Protein AF-A0A4Y9SMD3-F1 (afdb_monomer_lite)

Organism: NCBI:txid2561931

Structure (mmCIF, N/CA/C/O backbone):
data_AF-A0A4Y9SMD3-F1
#
_entry.id   AF-A0A4Y9SMD3-F1
#
loop_
_atom_site.group_PDB
_atom_site.id
_atom_site.type_symbol
_atom_site.label_atom_id
_atom_site.label_alt_id
_atom_site.label_comp_id
_atom_site.label_asym_id
_atom_site.label_entity_id
_atom_site.label_seq_id
_atom_site.pdbx_PDB_ins_code
_atom_site.Cartn_x
_atom_site.Cartn_y
_atom_site.Cartn_z
_atom_site.occupancy
_atom_site.B_iso_or_equiv
_atom_site.auth_seq_id
_atom_site.auth_comp_id
_atom_site.auth_asym_id
_atom_site.auth_atom_id
_atom_site.pdbx_PDB_model_num
ATOM 1 N N . MET A 1 1 ? -34.093 -55.875 39.459 1.00 48.47 1 MET A N 1
ATOM 2 C CA . MET A 1 1 ? -34.038 -55.072 40.695 1.00 48.47 1 MET A CA 1
ATOM 3 C C . MET A 1 1 ? -34.891 -53.847 40.475 1.00 48.47 1 MET A C 1
ATOM 5 O O . MET A 1 1 ? -34.582 -53.015 39.637 1.00 48.47 1 MET A O 1
ATOM 9 N N . THR A 1 2 ? -36.035 -53.875 41.136 1.00 47.34 2 THR A N 1
ATOM 10 C CA . THR A 1 2 ? -37.121 -52.902 41.135 1.00 47.34 2 THR A CA 1
ATOM 11 C C . THR A 1 2 ? -36.760 -51.762 42.084 1.00 47.34 2 THR A C 1
ATOM 13 O O . THR A 1 2 ? -36.265 -52.041 43.174 1.00 47.34 2 THR A O 1
ATOM 16 N N . GLY A 1 3 ? -37.019 -50.512 41.702 1.00 40.94 3 GLY A N 1
ATOM 17 C CA . GLY A 1 3 ? -36.921 -49.374 42.619 1.00 40.94 3 GLY A CA 1
ATOM 18 C C . GLY A 1 3 ? -37.085 -48.015 41.933 1.00 40.94 3 GLY A C 1
ATOM 19 O O . GLY A 1 3 ? -36.089 -47.468 41.467 1.00 40.94 3 GLY A O 1
ATOM 20 N N . PRO A 1 4 ? -38.315 -47.479 41.856 1.00 64.75 4 PRO A N 1
ATOM 21 C CA . PRO A 1 4 ? -38.596 -46.070 41.595 1.00 64.75 4 PRO A CA 1
ATOM 22 C C . PRO A 1 4 ? -38.748 -45.296 42.921 1.00 64.75 4 PRO A C 1
ATOM 24 O O . PRO A 1 4 ? -39.247 -45.859 43.889 1.00 64.75 4 PRO A O 1
ATOM 27 N N . ASP A 1 5 ? -38.335 -44.028 42.977 1.00 49.62 5 ASP A N 1
ATOM 28 C CA . ASP A 1 5 ? -39.266 -42.913 43.226 1.00 49.62 5 ASP A CA 1
ATOM 29 C C . ASP A 1 5 ? -38.574 -41.530 43.147 1.00 49.62 5 ASP A C 1
ATOM 31 O O . ASP A 1 5 ? -37.381 -41.412 43.446 1.00 49.62 5 ASP A O 1
ATOM 35 N N . PRO A 1 6 ? -39.314 -40.479 42.738 1.00 58.94 6 PRO A N 1
ATOM 36 C CA . PRO A 1 6 ? -38.843 -39.115 42.544 1.00 58.94 6 PRO A CA 1
ATOM 37 C C . PRO A 1 6 ? -39.093 -38.235 43.781 1.00 58.94 6 PRO A C 1
ATOM 39 O O . PRO A 1 6 ? -40.199 -38.177 44.316 1.00 58.94 6 PRO A O 1
ATOM 42 N N . ALA A 1 7 ? -38.085 -37.468 44.198 1.00 52.09 7 ALA A N 1
ATOM 43 C CA . ALA A 1 7 ? -38.258 -36.419 45.199 1.00 52.09 7 ALA A CA 1
ATOM 44 C C . ALA A 1 7 ? -38.589 -35.084 44.518 1.00 52.09 7 ALA A C 1
ATOM 46 O O . ALA A 1 7 ? -37.761 -34.474 43.840 1.00 52.09 7 ALA A O 1
ATOM 47 N N . ALA A 1 8 ? -39.830 -34.651 44.720 1.00 52.62 8 ALA A N 1
ATOM 48 C CA . ALA A 1 8 ? -40.309 -33.309 44.459 1.00 52.62 8 ALA A CA 1
ATOM 49 C C . ALA A 1 8 ? -39.590 -32.287 45.355 1.00 52.62 8 ALA A C 1
ATOM 51 O O . ALA A 1 8 ? -39.562 -32.440 46.574 1.00 52.62 8 ALA A O 1
ATOM 52 N N . HIS A 1 9 ? -39.105 -31.197 44.759 1.00 51.25 9 HIS A N 1
ATOM 53 C CA . HIS A 1 9 ? -38.787 -29.970 45.483 1.00 51.25 9 HIS A CA 1
ATOM 54 C C . HIS A 1 9 ? -39.411 -28.766 44.772 1.00 51.25 9 HIS A C 1
ATOM 56 O O . HIS A 1 9 ? -38.955 -28.301 43.735 1.00 51.25 9 HIS A O 1
ATOM 62 N N . THR A 1 10 ? -40.531 -28.346 45.359 1.00 52.06 10 THR A N 1
ATOM 63 C CA . THR A 1 10 ? -40.893 -26.975 45.732 1.00 52.06 10 THR A CA 1
ATOM 64 C C . THR A 1 10 ? -40.480 -25.844 44.790 1.00 52.06 10 THR A C 1
ATOM 66 O O . THR A 1 10 ? -39.342 -25.383 44.777 1.00 52.06 10 THR A O 1
ATOM 69 N N . ALA A 1 11 ? -41.492 -25.305 44.110 1.00 51.38 11 ALA A N 1
ATOM 70 C CA . ALA A 1 11 ? -41.481 -23.975 43.528 1.00 51.38 11 ALA A CA 1
ATOM 71 C C . ALA A 1 11 ? -41.226 -22.908 44.608 1.00 51.38 11 ALA A C 1
ATOM 73 O O . ALA A 1 11 ? -41.989 -22.792 45.568 1.00 51.38 11 ALA A O 1
ATOM 74 N N . VAL A 1 12 ? -40.186 -22.098 44.415 1.00 55.12 12 VAL A N 1
ATOM 75 C CA . VAL A 1 12 ? -40.023 -20.807 45.088 1.00 55.12 12 VAL A CA 1
ATOM 76 C C . VAL A 1 12 ? -40.112 -19.731 44.018 1.00 55.12 12 VAL A C 1
ATOM 78 O O . VAL A 1 12 ? -39.266 -19.629 43.136 1.00 55.12 12 VAL A O 1
ATOM 81 N N . SER A 1 13 ? -41.189 -18.961 44.107 1.00 58.38 13 SER A N 1
ATOM 82 C CA . SER A 1 13 ? -41.424 -17.731 43.363 1.00 58.38 13 SER A CA 1
ATOM 83 C C . SER A 1 13 ? -40.659 -16.592 44.048 1.00 58.38 13 SER A C 1
ATOM 85 O O . SER A 1 13 ? -40.905 -16.363 45.236 1.00 58.38 13 SER A O 1
ATOM 87 N N . PRO A 1 14 ? -39.756 -15.860 43.371 1.00 56.75 14 PRO A N 1
ATOM 88 C CA . PRO A 1 14 ? -39.276 -14.585 43.866 1.00 56.75 14 PRO A CA 1
ATOM 89 C C . PRO A 1 14 ? -40.141 -13.458 43.304 1.00 56.75 14 PRO A C 1
ATOM 91 O O . PRO A 1 14 ? -40.307 -13.284 42.096 1.00 56.75 14 PRO A O 1
ATOM 94 N N . ALA A 1 15 ? -40.692 -12.709 44.249 1.00 42.22 15 ALA A N 1
ATOM 95 C CA . ALA A 1 15 ? -41.466 -11.507 44.061 1.00 42.22 15 ALA A CA 1
ATOM 96 C C . ALA A 1 15 ? -40.715 -10.427 43.265 1.00 42.22 15 ALA A C 1
ATOM 98 O O . ALA A 1 15 ? -39.503 -10.255 43.376 1.00 42.22 15 ALA A O 1
ATOM 99 N N . ALA A 1 16 ? -41.521 -9.686 42.509 1.00 48.81 16 ALA A N 1
ATOM 100 C CA . ALA A 1 16 ? -41.263 -8.415 41.858 1.00 48.81 16 ALA A CA 1
ATOM 101 C C . ALA A 1 16 ? -40.173 -7.549 42.521 1.00 48.81 16 ALA A C 1
ATOM 103 O O . ALA A 1 16 ? -40.394 -6.929 43.560 1.00 48.81 16 ALA A O 1
ATOM 104 N N . ALA A 1 17 ? -39.039 -7.419 41.835 1.00 45.38 17 ALA A N 1
ATOM 105 C CA . ALA A 1 17 ? -38.209 -6.227 41.902 1.00 45.38 17 ALA A CA 1
ATOM 106 C C . ALA A 1 17 ? -38.564 -5.376 40.678 1.00 45.38 17 ALA A C 1
ATOM 108 O O . ALA A 1 17 ? -38.215 -5.716 39.549 1.00 45.38 17 ALA A O 1
ATOM 109 N N . ALA A 1 18 ? -39.326 -4.306 40.901 1.00 51.38 18 ALA A N 1
ATOM 110 C CA . ALA A 1 18 ? -39.548 -3.264 39.913 1.00 51.38 18 ALA A CA 1
ATOM 111 C C . ALA A 1 18 ? -38.219 -2.528 39.697 1.00 51.38 18 ALA A C 1
ATOM 113 O O . ALA A 1 18 ? -37.876 -1.608 40.437 1.00 51.38 18 ALA A O 1
ATOM 114 N N . THR A 1 19 ? -37.437 -2.984 38.724 1.00 48.59 19 THR A N 1
ATOM 115 C CA . THR A 1 19 ? -36.284 -2.247 38.225 1.00 48.59 19 THR A CA 1
ATOM 116 C C . THR A 1 19 ? -36.773 -1.102 37.350 1.00 48.59 19 THR A C 1
ATOM 118 O O . THR A 1 19 ? -37.419 -1.291 36.320 1.00 48.59 19 THR A O 1
ATOM 121 N N . ASP A 1 20 ? -36.459 0.090 37.838 1.00 53.91 20 ASP A N 1
ATOM 122 C CA . ASP A 1 20 ? -36.309 1.351 37.131 1.00 53.91 20 ASP A CA 1
ATOM 123 C C . ASP A 1 20 ? -35.968 1.158 35.638 1.00 53.91 20 ASP A C 1
ATOM 125 O O . ASP A 1 20 ? -34.845 0.836 35.254 1.00 53.91 20 ASP A O 1
ATOM 129 N N . THR A 1 21 ? -36.984 1.283 34.783 1.00 52.78 21 THR A N 1
ATOM 130 C CA . THR A 1 21 ? -36.871 1.184 33.316 1.00 52.78 21 THR A CA 1
ATOM 131 C C . THR A 1 21 ? -36.744 2.560 32.657 1.00 52.78 21 THR A C 1
ATOM 133 O O . THR A 1 21 ? -36.688 2.644 31.428 1.00 52.78 21 THR A O 1
ATOM 136 N N . GLY A 1 22 ? -36.660 3.639 33.448 1.00 47.78 22 GLY A N 1
ATOM 137 C CA . GLY A 1 22 ? -36.567 5.009 32.940 1.00 47.78 22 GLY A CA 1
ATOM 138 C C . GLY A 1 22 ? -35.213 5.309 32.298 1.00 47.78 22 GLY A C 1
ATOM 139 O O . GLY A 1 22 ? -35.152 5.783 31.167 1.00 47.78 22 GLY A O 1
ATOM 140 N N . THR A 1 23 ? -34.113 4.939 32.958 1.00 54.50 23 THR A N 1
ATOM 141 C CA . THR A 1 23 ? -32.759 5.332 32.521 1.00 54.50 23 THR A CA 1
ATOM 142 C C . THR A 1 23 ? -32.259 4.546 31.303 1.00 54.50 23 THR A C 1
ATOM 144 O O . THR A 1 23 ? -31.526 5.078 30.472 1.00 54.50 23 THR A O 1
ATOM 147 N N . ALA A 1 24 ? -32.678 3.285 31.147 1.00 51.88 24 ALA A N 1
ATOM 148 C CA . ALA A 1 24 ? -32.269 2.449 30.013 1.00 51.88 24 ALA A CA 1
ATOM 149 C C . ALA A 1 24 ? -32.965 2.844 28.698 1.00 51.88 24 ALA A C 1
ATOM 151 O O . ALA A 1 24 ? -32.396 2.674 27.620 1.00 51.88 24 ALA A O 1
ATOM 152 N N . ARG A 1 25 ? -34.189 3.382 28.774 1.00 48.62 25 ARG A N 1
ATOM 153 C CA . ARG A 1 25 ? -34.957 3.785 27.590 1.00 48.62 25 ARG A CA 1
ATOM 154 C C . ARG A 1 25 ? -34.505 5.143 27.047 1.00 48.62 25 ARG A C 1
ATOM 156 O O . ARG A 1 25 ? -34.466 5.309 25.836 1.00 48.62 25 ARG A O 1
ATOM 163 N N . GLU A 1 26 ? -34.069 6.053 27.915 1.00 46.97 26 GLU A N 1
ATOM 164 C CA . GLU A 1 26 ? -33.558 7.381 27.535 1.00 46.97 26 GLU A CA 1
ATOM 165 C C . GLU A 1 26 ? -32.127 7.330 26.948 1.00 46.97 26 GLU A C 1
ATOM 167 O O . GLU A 1 26 ? -31.799 8.065 26.012 1.00 46.97 26 GLU A O 1
ATOM 172 N N . ALA A 1 27 ? -31.298 6.374 27.392 1.00 51.94 27 ALA A N 1
ATOM 173 C CA . ALA A 1 27 ? -30.006 6.069 26.763 1.00 51.94 27 ALA A CA 1
ATOM 174 C C . ALA A 1 27 ? -30.151 5.362 25.397 1.00 51.94 27 ALA A C 1
ATOM 176 O O . ALA A 1 27 ? -29.332 5.559 24.500 1.00 51.94 27 ALA A O 1
ATOM 177 N N . ALA A 1 28 ? -31.200 4.552 25.215 1.00 50.56 28 ALA A N 1
ATOM 178 C CA . ALA A 1 28 ? -31.487 3.903 23.936 1.00 50.56 28 ALA A CA 1
ATOM 179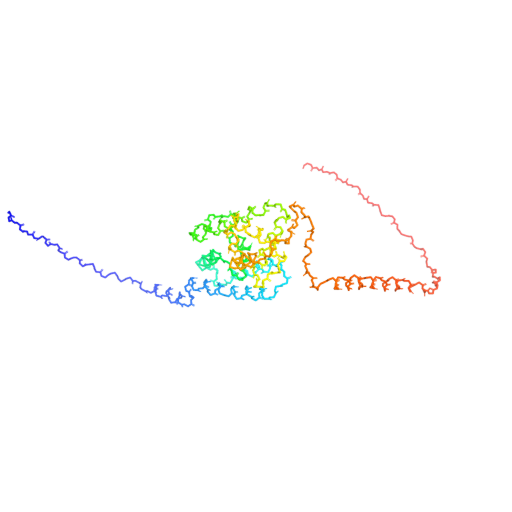 C C . ALA A 1 28 ? -32.053 4.882 22.889 1.00 50.56 28 ALA A C 1
ATOM 181 O O . ALA A 1 28 ? -31.758 4.738 21.704 1.00 50.56 28 ALA A O 1
ATOM 182 N N . ASP A 1 29 ? -32.815 5.895 23.314 1.00 46.69 29 ASP A N 1
ATOM 183 C CA . ASP A 1 29 ? -33.415 6.888 22.411 1.00 46.69 29 ASP A CA 1
ATOM 184 C C . ASP A 1 29 ? -32.377 7.909 21.902 1.00 46.69 29 ASP A C 1
ATOM 186 O O . ASP A 1 29 ? -32.382 8.298 20.736 1.00 46.69 29 ASP A O 1
ATOM 190 N N . THR A 1 30 ? -31.385 8.259 22.727 1.00 51.66 30 THR A N 1
ATOM 191 C CA . THR A 1 30 ? -30.246 9.103 22.309 1.00 51.66 30 THR A CA 1
ATOM 192 C C . THR A 1 30 ? -29.228 8.351 21.443 1.00 51.66 30 THR A C 1
ATOM 194 O O . THR A 1 30 ? -28.688 8.926 20.495 1.00 51.66 30 THR A O 1
ATOM 197 N N . ALA A 1 31 ? -29.022 7.050 21.682 1.00 49.06 31 ALA A N 1
ATOM 198 C CA . ALA A 1 31 ? -28.195 6.184 20.833 1.00 49.06 31 ALA A CA 1
ATOM 199 C C . ALA A 1 31 ? -28.837 5.852 19.470 1.00 49.06 31 ALA A C 1
ATOM 201 O O . ALA A 1 31 ? -28.150 5.373 18.572 1.00 49.06 31 ALA A O 1
ATOM 202 N N . SER A 1 32 ? -30.138 6.101 19.292 1.00 49.53 32 SER A N 1
ATOM 203 C CA . SER A 1 32 ? -30.814 5.889 18.006 1.00 49.53 32 SER A CA 1
ATOM 204 C C . SER A 1 32 ? -30.760 7.120 17.088 1.00 49.53 32 SER A C 1
ATOM 206 O O . SER A 1 32 ? -30.999 6.990 15.887 1.00 49.53 32 SER A O 1
ATOM 208 N N . VAL A 1 33 ? -30.419 8.299 17.627 1.00 57.28 33 VAL A N 1
ATOM 209 C CA . VAL A 1 33 ? -30.268 9.560 16.872 1.00 57.28 33 VAL A CA 1
ATOM 210 C C . VAL A 1 33 ? -28.843 9.732 16.323 1.00 57.28 33 VAL A C 1
ATOM 212 O O . VAL A 1 33 ? -28.649 10.366 15.287 1.00 57.28 33 VAL A O 1
ATOM 215 N N . VAL A 1 34 ? -27.847 9.115 16.962 1.00 61.59 34 VAL A N 1
ATOM 216 C CA . VAL A 1 34 ? -26.455 9.044 16.494 1.00 61.59 34 VAL A CA 1
ATOM 217 C C . VAL A 1 34 ? -26.181 7.582 16.157 1.00 61.59 34 VAL A C 1
ATOM 219 O O . VAL A 1 34 ? -26.099 6.765 17.063 1.00 61.59 34 VAL A O 1
ATOM 222 N N . GLY A 1 35 ? -26.124 7.230 14.868 1.00 77.50 35 GLY A N 1
ATOM 223 C CA . GLY A 1 35 ? -26.025 5.837 14.407 1.00 77.50 35 GLY A CA 1
ATOM 224 C C . GLY A 1 35 ? -24.924 5.014 15.095 1.00 77.50 35 GLY A C 1
ATOM 225 O O . GLY A 1 35 ? -24.000 5.553 15.700 1.00 77.50 35 GLY A O 1
ATOM 226 N N . THR A 1 36 ? -25.001 3.682 14.989 1.00 91.69 36 THR A N 1
ATOM 227 C CA . THR A 1 36 ? -24.021 2.788 15.632 1.00 91.69 36 THR A CA 1
ATOM 228 C C . THR A 1 36 ? -22.578 3.181 15.264 1.00 91.69 36 THR A C 1
ATOM 230 O O . THR A 1 36 ? -22.342 3.603 14.127 1.00 91.69 36 THR A O 1
ATOM 233 N N . PRO A 1 37 ? -21.583 3.009 16.161 1.00 92.81 37 PRO A N 1
ATOM 234 C CA . PRO A 1 37 ? -20.191 3.382 15.879 1.00 92.81 37 PRO A CA 1
ATOM 235 C C . PRO A 1 37 ? -19.663 2.819 14.553 1.00 92.81 37 PRO A C 1
ATOM 237 O O . PRO A 1 37 ? -18.934 3.487 13.826 1.00 92.81 37 PRO A O 1
ATOM 240 N N . THR A 1 38 ? -20.090 1.605 14.200 1.00 93.62 38 THR A N 1
ATOM 241 C CA . THR A 1 38 ? -19.773 0.950 12.927 1.00 93.62 38 THR A CA 1
ATOM 242 C C . THR A 1 38 ? -20.390 1.656 11.719 1.00 93.62 38 THR A C 1
ATOM 244 O O . THR A 1 38 ? -19.709 1.799 10.706 1.00 93.62 38 THR A O 1
ATOM 247 N N . ALA A 1 39 ? -21.648 2.100 11.808 1.00 94.38 39 ALA A N 1
ATOM 248 C CA . ALA A 1 39 ? -22.315 2.823 10.726 1.00 94.38 39 ALA A CA 1
ATOM 249 C C . ALA A 1 39 ? -21.679 4.201 10.503 1.00 94.38 39 ALA A C 1
ATOM 251 O O . ALA A 1 39 ? -21.413 4.575 9.363 1.00 94.38 39 ALA A O 1
ATOM 252 N N . VAL A 1 40 ? -21.360 4.913 11.589 1.00 94.50 40 VAL A N 1
ATOM 253 C CA . VAL A 1 40 ? -20.641 6.195 11.535 1.00 94.50 40 VAL A CA 1
ATOM 254 C C . VAL A 1 40 ? -19.262 6.026 10.895 1.00 94.50 40 VAL A C 1
ATOM 256 O O . VAL A 1 40 ? -18.904 6.773 9.987 1.00 94.50 40 VAL A O 1
ATOM 259 N N . ALA A 1 41 ? -18.505 5.012 11.322 1.00 94.88 41 ALA A N 1
ATOM 260 C CA . ALA A 1 41 ? -17.211 4.677 10.736 1.00 94.88 41 ALA A CA 1
ATOM 261 C C . ALA A 1 41 ? -17.309 4.364 9.235 1.00 94.88 41 ALA A C 1
ATOM 263 O O . ALA A 1 41 ? -16.495 4.854 8.454 1.00 94.88 41 ALA A O 1
ATOM 264 N N . GLN A 1 42 ? -18.323 3.599 8.827 1.00 94.94 42 GLN A N 1
ATOM 265 C CA . GLN A 1 42 ? -18.528 3.216 7.430 1.00 94.94 42 GLN A CA 1
ATOM 266 C C . GLN A 1 42 ? -18.855 4.422 6.545 1.00 94.94 42 GLN A C 1
ATOM 268 O O . GLN A 1 42 ? -18.322 4.540 5.442 1.00 94.94 42 GLN A O 1
ATOM 273 N N . ASP A 1 43 ? -19.705 5.322 7.030 1.00 95.44 43 ASP A N 1
ATOM 274 C CA . ASP A 1 43 ? -20.068 6.558 6.340 1.00 95.44 43 ASP A CA 1
ATOM 275 C C . ASP A 1 43 ? -18.863 7.513 6.212 1.00 95.44 43 ASP A C 1
ATOM 277 O O . ASP A 1 43 ? -18.554 7.992 5.117 1.00 95.44 43 ASP A O 1
ATOM 281 N N . ALA A 1 44 ? -18.093 7.699 7.290 1.00 95.62 44 ALA A N 1
ATOM 282 C CA . ALA A 1 44 ? -16.855 8.480 7.253 1.00 95.62 44 ALA A CA 1
ATOM 283 C C . ALA A 1 44 ? -15.815 7.876 6.291 1.00 95.62 44 ALA A C 1
ATOM 285 O O . ALA A 1 44 ? -15.171 8.598 5.529 1.00 95.62 44 ALA A O 1
ATOM 286 N N . LEU A 1 45 ? -15.674 6.547 6.272 1.00 94.50 45 LEU A N 1
ATOM 287 C CA . LEU A 1 45 ? -14.753 5.853 5.374 1.00 94.50 45 LEU A CA 1
ATOM 288 C C . LEU A 1 45 ? -15.193 5.967 3.907 1.00 94.50 45 LEU A C 1
ATOM 290 O O . LEU A 1 45 ? -14.358 6.176 3.025 1.00 94.50 45 LEU A O 1
ATOM 294 N N . ALA A 1 46 ? -16.498 5.892 3.636 1.00 93.06 46 ALA A N 1
ATOM 295 C CA . ALA A 1 46 ? -17.047 6.123 2.304 1.00 93.06 46 ALA A CA 1
ATOM 296 C C . ALA A 1 46 ? -16.767 7.556 1.819 1.00 93.06 46 ALA A C 1
ATOM 298 O O . ALA A 1 46 ? -16.308 7.739 0.688 1.00 93.06 46 ALA A O 1
ATOM 299 N N . ARG A 1 47 ? -16.960 8.566 2.683 1.00 93.88 47 ARG A N 1
ATOM 300 C CA . ARG A 1 47 ? -16.594 9.961 2.382 1.00 93.88 47 ARG A CA 1
ATOM 301 C C . ARG A 1 47 ? -15.099 10.132 2.140 1.00 93.88 47 ARG A C 1
ATOM 303 O O . ARG A 1 47 ? -14.724 10.801 1.177 1.00 93.88 47 ARG A O 1
ATOM 310 N N . LEU A 1 48 ? -14.252 9.520 2.973 1.00 93.56 48 LEU A N 1
ATOM 311 C CA . LEU A 1 48 ? -12.802 9.542 2.787 1.00 93.56 48 LEU A CA 1
ATOM 312 C C . LEU A 1 48 ? -12.439 9.007 1.400 1.00 93.56 48 LEU A C 1
ATOM 314 O O . LEU A 1 48 ? -11.746 9.690 0.653 1.00 93.56 48 LEU A O 1
ATOM 318 N N . PHE A 1 49 ? -12.957 7.840 1.011 1.00 90.25 49 PHE A N 1
ATOM 319 C CA . PHE A 1 49 ? -12.657 7.262 -0.300 1.00 90.25 49 PHE A CA 1
ATOM 320 C C . PHE A 1 49 ? -13.212 8.070 -1.475 1.00 90.25 49 PHE A C 1
ATOM 322 O O . PHE A 1 49 ? -12.549 8.145 -2.510 1.00 90.25 49 PHE A O 1
ATOM 329 N N . ALA A 1 50 ? -14.370 8.716 -1.327 1.00 89.75 50 ALA A N 1
ATOM 330 C CA . ALA A 1 50 ? -14.872 9.641 -2.342 1.00 89.75 50 ALA A CA 1
ATOM 331 C C . ALA A 1 50 ? -13.914 10.833 -2.543 1.00 89.75 50 ALA A C 1
ATOM 333 O O . ALA A 1 50 ? -13.623 11.208 -3.679 1.00 89.75 50 ALA A O 1
ATOM 334 N N . ARG A 1 51 ? -13.351 11.379 -1.453 1.00 89.38 51 ARG A N 1
ATOM 335 C CA . ARG A 1 51 ? -12.316 12.428 -1.518 1.00 89.38 51 ARG A CA 1
ATOM 336 C C . ARG A 1 51 ? -11.005 11.900 -2.114 1.00 89.38 51 ARG A C 1
ATOM 338 O O . ARG A 1 51 ? -10.397 12.594 -2.924 1.00 89.38 51 ARG A O 1
ATOM 345 N N . CYS A 1 52 ? -10.600 10.672 -1.773 1.00 85.38 52 CYS A N 1
ATOM 346 C CA . CYS A 1 52 ? -9.427 10.018 -2.361 1.00 85.38 52 CYS A CA 1
ATOM 347 C C . CYS A 1 52 ? -9.535 9.922 -3.887 1.00 85.38 52 CYS A C 1
ATOM 349 O O . CYS A 1 52 ? -8.568 10.222 -4.582 1.00 85.38 52 CYS A O 1
ATOM 351 N N . ALA A 1 53 ? -10.699 9.516 -4.404 1.00 81.62 53 ALA A N 1
ATOM 352 C CA . ALA A 1 53 ? -10.933 9.411 -5.841 1.00 81.62 53 ALA A CA 1
ATOM 353 C C . ALA A 1 53 ? -10.801 10.777 -6.535 1.00 81.62 53 ALA A C 1
ATOM 355 O O . ALA A 1 53 ? -10.075 10.887 -7.515 1.00 81.62 53 ALA A O 1
ATOM 356 N N . ALA A 1 54 ? -11.386 11.834 -5.959 1.00 83.50 54 ALA A N 1
ATOM 357 C CA . ALA A 1 54 ? -11.282 13.186 -6.511 1.00 83.50 54 ALA A CA 1
ATOM 358 C C . ALA A 1 54 ? -9.829 13.700 -6.591 1.00 83.50 54 ALA A C 1
ATOM 360 O O . ALA A 1 54 ? -9.455 14.336 -7.572 1.00 83.50 54 ALA A O 1
ATOM 361 N N . ILE A 1 55 ? -8.990 13.402 -5.588 1.00 80.62 55 ILE A N 1
ATOM 362 C CA . ILE A 1 55 ? -7.557 13.759 -5.611 1.00 80.62 55 ILE A CA 1
ATOM 363 C C . ILE A 1 55 ? -6.783 12.892 -6.614 1.00 80.62 55 ILE A C 1
ATOM 365 O O . ILE A 1 55 ? -5.835 13.365 -7.237 1.00 80.62 55 ILE A O 1
ATOM 369 N N . ALA A 1 56 ? -7.152 11.616 -6.754 1.00 75.94 56 ALA A N 1
ATOM 370 C CA . ALA A 1 56 ? -6.512 10.715 -7.708 1.00 75.94 56 ALA A CA 1
ATOM 371 C C . ALA A 1 56 ? -6.794 11.115 -9.167 1.00 75.94 56 ALA A C 1
ATOM 373 O O . ALA A 1 56 ? -5.908 10.958 -10.007 1.00 75.94 56 ALA A O 1
ATOM 374 N N . ASP A 1 57 ? -7.980 11.659 -9.452 1.00 73.50 57 ASP A N 1
ATOM 375 C CA . ASP A 1 57 ? -8.347 12.168 -10.778 1.00 73.50 57 ASP A CA 1
ATOM 376 C C . ASP A 1 57 ? -7.602 13.474 -11.125 1.00 73.50 57 ASP A C 1
ATOM 378 O O . ASP A 1 57 ? -7.208 13.674 -12.273 1.00 73.50 57 ASP A O 1
ATOM 382 N N . ASP A 1 58 ? -7.334 14.327 -10.130 1.00 71.69 58 ASP A N 1
ATOM 383 C CA . ASP A 1 58 ? -6.593 15.598 -10.253 1.00 71.69 58 ASP A CA 1
ATOM 384 C C . ASP A 1 58 ? -5.080 15.440 -9.974 1.00 71.69 58 ASP A C 1
ATOM 386 O O . ASP A 1 58 ? -4.419 16.289 -9.372 1.00 71.69 58 ASP A O 1
ATOM 390 N N . TRP A 1 59 ? -4.503 14.289 -10.330 1.00 66.25 59 TRP A N 1
ATOM 391 C CA . TRP A 1 59 ? -3.142 13.947 -9.917 1.00 66.25 59 TRP A CA 1
ATOM 392 C C . TRP A 1 59 ? -2.060 14.789 -10.618 1.00 66.25 59 TRP A C 1
ATOM 394 O O . TRP A 1 59 ? -1.646 14.510 -11.745 1.00 66.25 59 TRP A O 1
ATOM 404 N N . GLU A 1 60 ? -1.490 15.744 -9.884 1.00 67.31 60 GLU A N 1
ATOM 405 C CA . GLU A 1 60 ? -0.331 16.546 -10.315 1.00 67.31 60 GLU A CA 1
ATOM 406 C C . GLU A 1 60 ? 1.029 15.965 -9.869 1.00 67.31 60 GLU A C 1
ATOM 408 O O . GLU A 1 60 ? 2.086 16.508 -10.195 1.00 67.31 60 GLU A O 1
ATOM 413 N N . GLY A 1 61 ? 1.042 14.866 -9.105 1.00 66.06 61 GLY A N 1
ATOM 414 C CA . GLY A 1 61 ? 2.262 14.263 -8.557 1.00 66.06 61 GLY A CA 1
ATOM 415 C C . GLY A 1 61 ? 2.156 13.878 -7.076 1.00 66.06 61 GLY A C 1
ATOM 416 O O . GLY A 1 61 ? 1.085 13.980 -6.481 1.00 66.06 61 GLY A O 1
ATOM 417 N N . PRO A 1 62 ? 3.261 13.416 -6.454 1.00 64.94 62 PRO A N 1
ATOM 418 C CA . PRO A 1 62 ? 3.273 13.008 -5.050 1.00 64.94 62 PRO A CA 1
ATOM 419 C C . PRO A 1 62 ? 2.918 14.171 -4.111 1.00 64.94 62 PRO A C 1
ATOM 421 O O . PRO A 1 62 ? 3.702 15.101 -3.951 1.00 64.94 62 PRO A O 1
ATOM 424 N N . GLN A 1 63 ? 1.753 14.105 -3.462 1.00 79.25 63 GLN A N 1
ATOM 425 C CA . GLN A 1 63 ? 1.254 15.144 -2.548 1.00 79.25 63 GLN A CA 1
ATOM 426 C C . GLN A 1 63 ? 0.944 14.576 -1.147 1.00 79.25 63 GLN A C 1
ATOM 428 O O . GLN A 1 63 ? -0.201 14.648 -0.699 1.00 79.25 63 GLN A O 1
ATOM 433 N N . PRO A 1 64 ? 1.928 13.987 -0.433 1.00 80.56 64 PRO A N 1
ATOM 434 C CA . PRO A 1 64 ? 1.693 13.284 0.836 1.00 80.56 64 PRO A CA 1
ATOM 435 C C . PRO A 1 64 ? 1.026 14.166 1.901 1.00 80.56 64 PRO A C 1
ATOM 437 O O . PRO A 1 64 ? 0.235 13.670 2.700 1.00 80.56 64 PRO A O 1
ATOM 440 N N . ASP A 1 65 ? 1.283 15.474 1.882 1.00 86.25 65 ASP A N 1
ATOM 441 C CA . ASP A 1 65 ? 0.694 16.413 2.837 1.00 86.25 65 ASP A CA 1
ATOM 442 C C . ASP A 1 65 ? -0.808 16.613 2.621 1.00 86.25 65 ASP A C 1
ATOM 444 O O . ASP A 1 65 ? -1.542 16.703 3.602 1.00 86.25 65 ASP A O 1
ATOM 448 N N . LYS A 1 66 ? -1.296 16.590 1.369 1.00 87.75 66 LYS A N 1
ATOM 449 C CA . LYS A 1 66 ? -2.742 16.649 1.089 1.00 87.75 66 LYS A CA 1
ATOM 450 C C . LYS A 1 66 ? -3.452 15.398 1.607 1.00 87.75 66 LYS A C 1
ATOM 452 O O . LYS A 1 66 ? -4.501 15.505 2.234 1.00 87.75 66 LYS A O 1
ATOM 457 N N . TRP A 1 67 ? -2.855 14.222 1.402 1.00 89.25 67 TRP A N 1
ATOM 458 C CA . TRP A 1 67 ? -3.396 12.953 1.902 1.00 89.25 67 TRP A CA 1
ATOM 459 C C . TRP A 1 67 ? -3.412 12.900 3.428 1.00 89.25 67 TRP A C 1
ATOM 461 O O . TRP A 1 67 ? -4.405 12.475 4.020 1.00 89.25 67 TRP A O 1
ATOM 471 N N . ARG A 1 68 ? -2.340 13.381 4.070 1.00 90.56 68 ARG A N 1
ATOM 472 C CA . ARG A 1 68 ? -2.265 13.469 5.530 1.00 90.56 68 ARG A CA 1
ATOM 473 C C . ARG A 1 68 ? -3.302 14.444 6.077 1.00 90.56 68 ARG A C 1
ATOM 475 O O . ARG A 1 68 ? -4.032 14.071 6.985 1.00 90.56 68 ARG A O 1
ATOM 482 N N . ALA A 1 69 ? -3.395 15.650 5.512 1.00 91.12 69 ALA A N 1
ATOM 483 C CA . ALA A 1 69 ? -4.388 16.645 5.915 1.00 91.12 69 ALA A CA 1
ATOM 484 C C . ALA A 1 69 ? -5.811 16.090 5.782 1.00 91.12 69 ALA A C 1
ATOM 486 O O . ALA A 1 69 ? -6.570 16.130 6.738 1.00 91.12 69 ALA A O 1
ATOM 487 N N . MET A 1 70 ? -6.134 15.454 4.653 1.00 92.94 70 MET A N 1
ATOM 488 C CA . MET A 1 70 ? -7.440 14.833 4.432 1.00 92.94 70 MET A CA 1
ATOM 489 C C . MET A 1 70 ? -7.784 13.759 5.475 1.00 92.94 70 MET A C 1
ATOM 491 O O . MET A 1 70 ? -8.914 13.732 5.972 1.00 92.94 70 MET A O 1
ATOM 495 N N . LEU A 1 71 ? -6.840 12.868 5.798 1.00 94.81 71 LEU A N 1
ATOM 496 C CA . LEU A 1 71 ? -7.059 11.835 6.811 1.00 94.81 71 LEU A CA 1
ATOM 497 C C . LEU A 1 71 ? -7.236 12.459 8.203 1.00 94.81 71 LEU A C 1
ATOM 499 O O . LEU A 1 71 ? -8.164 12.087 8.917 1.00 94.81 71 LEU A O 1
ATOM 503 N N . THR A 1 72 ? -6.406 13.441 8.560 1.00 93.88 72 THR A N 1
ATOM 504 C CA . THR A 1 72 ? -6.517 14.177 9.828 1.00 93.88 72 THR A CA 1
ATOM 505 C C . THR A 1 72 ? -7.846 14.924 9.942 1.00 93.88 72 THR A C 1
ATOM 507 O O . THR A 1 72 ? -8.495 14.826 10.979 1.00 93.88 72 THR A O 1
ATOM 510 N N . ASP A 1 73 ? -8.290 15.604 8.883 1.00 94.75 73 ASP A N 1
ATOM 511 C CA . ASP A 1 73 ? -9.580 16.305 8.844 1.00 94.75 73 ASP A CA 1
ATOM 512 C C . ASP A 1 73 ? -10.743 15.334 9.054 1.00 94.75 73 ASP A C 1
ATOM 514 O O . ASP A 1 73 ? -11.676 15.632 9.793 1.00 94.75 73 ASP A O 1
ATOM 518 N N . THR A 1 74 ? -10.668 14.153 8.431 1.00 95.69 74 THR A N 1
ATOM 519 C CA . THR A 1 74 ? -11.684 13.104 8.593 1.00 95.69 74 THR A CA 1
ATOM 520 C C . THR A 1 74 ? -11.727 12.633 10.046 1.00 95.69 74 THR A C 1
ATOM 522 O O . THR A 1 74 ? -12.795 12.566 10.643 1.00 95.69 74 THR A O 1
ATOM 525 N N . LEU A 1 75 ? -10.564 12.375 10.654 1.00 95.31 75 LEU A N 1
ATOM 526 C CA . LEU A 1 75 ? -10.461 11.988 12.066 1.00 95.31 75 LEU A CA 1
ATOM 527 C C . LEU A 1 75 ? -10.904 13.097 13.036 1.00 95.31 75 LEU A C 1
ATOM 529 O O . LEU A 1 75 ? -11.245 12.795 14.177 1.00 95.31 75 LEU A O 1
ATOM 533 N N . ALA A 1 76 ? -10.902 14.359 12.602 1.00 95.38 76 ALA A N 1
ATOM 534 C CA . ALA A 1 76 ? -11.372 15.494 13.387 1.00 95.38 76 ALA A CA 1
ATOM 535 C C . ALA A 1 76 ? -12.900 15.696 13.322 1.00 95.38 76 ALA A C 1
ATOM 537 O O . ALA A 1 76 ? -13.433 16.492 14.101 1.00 95.38 76 ALA A O 1
ATOM 538 N N . GLU A 1 77 ? -13.622 14.984 12.447 1.00 95.88 77 GLU A N 1
ATOM 539 C CA . GLU A 1 77 ? -15.080 15.091 12.342 1.00 95.88 77 GLU A CA 1
ATOM 540 C C . GLU A 1 77 ? -15.756 14.788 13.694 1.00 95.88 77 GLU A C 1
ATOM 542 O O . GLU A 1 77 ? -15.412 13.790 14.333 1.00 95.88 77 GLU A O 1
ATOM 547 N N . PRO A 1 78 ? -16.765 15.576 14.127 1.00 93.56 78 PRO A N 1
ATOM 548 C CA . PRO A 1 78 ? -17.461 15.357 15.399 1.00 93.56 78 PRO A CA 1
ATOM 549 C C . PRO A 1 78 ? -17.978 13.924 15.583 1.00 93.56 78 PRO A C 1
ATOM 551 O O . PRO A 1 78 ? -17.978 13.398 16.692 1.00 93.56 78 PRO A O 1
ATOM 554 N N . ALA A 1 79 ? -18.368 13.271 14.486 1.00 91.88 79 ALA A N 1
ATOM 555 C CA . ALA A 1 79 ? -18.862 11.901 14.488 1.00 91.88 79 ALA A CA 1
ATOM 556 C C . ALA A 1 79 ? -17.782 10.860 14.869 1.00 91.88 79 ALA A C 1
ATOM 558 O O . ALA A 1 79 ? -18.108 9.827 15.453 1.00 91.88 79 ALA A O 1
ATOM 559 N N . LEU A 1 80 ? -16.499 11.142 14.601 1.00 94.19 80 LEU A N 1
ATOM 560 C CA . LEU A 1 80 ? -15.358 10.283 14.949 1.00 94.19 80 LEU A CA 1
ATOM 561 C C . LEU A 1 80 ? -14.653 10.690 16.254 1.00 94.19 80 LEU A C 1
ATOM 563 O O . LEU A 1 80 ? -13.654 10.075 16.618 1.00 94.19 80 LEU A O 1
ATOM 567 N N . GLN A 1 81 ? -15.175 11.673 16.996 1.00 92.62 81 GLN A N 1
ATOM 568 C CA . GLN A 1 81 ? -14.596 12.084 18.284 1.00 92.62 81 GLN A CA 1
ATOM 569 C C . GLN A 1 81 ? -14.841 11.069 19.409 1.00 92.62 81 GLN A C 1
ATOM 571 O O . GLN A 1 81 ? -14.185 11.128 20.444 1.00 92.62 81 GLN A O 1
ATOM 576 N N . THR A 1 82 ? -15.779 10.133 19.230 1.00 94.12 82 THR A N 1
ATOM 577 C CA . THR A 1 82 ? -15.985 9.052 20.202 1.00 94.12 82 THR A CA 1
ATOM 578 C C . THR A 1 82 ? -14.957 7.942 19.996 1.00 94.12 82 THR A C 1
ATOM 580 O O . THR A 1 82 ? -14.735 7.495 18.867 1.00 94.12 82 THR A O 1
ATOM 583 N N . ASP A 1 83 ? -14.381 7.434 21.089 1.00 94.06 83 ASP A N 1
ATOM 584 C CA . ASP A 1 83 ? -13.378 6.360 21.039 1.00 94.06 83 ASP A CA 1
ATOM 585 C C . ASP A 1 83 ? -13.889 5.120 20.291 1.00 94.06 83 ASP A C 1
ATOM 587 O O . ASP A 1 83 ? -13.157 4.500 19.521 1.00 94.06 83 ASP A O 1
ATOM 591 N N . ALA A 1 84 ? -15.172 4.782 20.462 1.00 95.31 84 ALA A N 1
ATOM 592 C CA . ALA A 1 84 ? -15.796 3.647 19.791 1.00 95.31 84 ALA A CA 1
ATOM 593 C C . ALA A 1 84 ? -15.912 3.848 18.269 1.00 95.31 84 ALA A C 1
ATOM 595 O O . ALA A 1 84 ? -15.611 2.923 17.513 1.00 95.31 84 ALA A O 1
ATOM 596 N N . ALA A 1 85 ? -16.329 5.034 17.805 1.00 94.56 85 ALA A N 1
ATOM 597 C CA . ALA A 1 85 ? -16.430 5.317 16.370 1.00 94.56 85 ALA A CA 1
ATOM 598 C C . ALA A 1 85 ? -15.044 5.400 15.726 1.00 94.56 85 ALA A C 1
ATOM 600 O O . ALA A 1 85 ? -14.836 4.848 14.645 1.00 94.56 85 ALA A O 1
ATOM 601 N N . ARG A 1 86 ? -14.070 6.005 16.419 1.00 95.75 86 ARG A N 1
ATOM 602 C CA . ARG A 1 86 ? -12.680 6.059 15.958 1.00 95.75 86 ARG A CA 1
ATOM 603 C C . ARG A 1 86 ? -12.056 4.669 15.849 1.00 95.75 86 ARG A C 1
ATOM 605 O O . ARG A 1 86 ? -11.462 4.359 14.820 1.00 95.75 86 ARG A O 1
ATOM 612 N N . ALA A 1 87 ? -12.236 3.815 16.858 1.00 95.38 87 ALA A N 1
ATOM 613 C CA . ALA A 1 87 ? -11.749 2.436 16.821 1.00 95.38 87 ALA A CA 1
ATOM 614 C C . ALA A 1 87 ? -12.425 1.615 15.709 1.00 95.38 87 ALA A C 1
ATOM 616 O O . ALA A 1 87 ? -11.764 0.836 15.021 1.00 95.38 87 ALA A O 1
ATOM 617 N N . ALA A 1 88 ? -13.733 1.808 15.491 1.00 96.75 88 ALA A N 1
ATOM 618 C CA . ALA A 1 88 ? -14.449 1.171 14.388 1.00 96.75 88 ALA A CA 1
ATOM 619 C C . ALA A 1 88 ? -13.940 1.652 13.017 1.00 96.75 88 ALA A C 1
ATOM 621 O O . ALA A 1 88 ? -13.772 0.835 12.111 1.00 96.75 88 ALA A O 1
ATOM 622 N N . PHE A 1 89 ? -13.650 2.947 12.873 1.00 97.69 89 PHE A N 1
ATOM 623 C CA . PHE A 1 89 ? -13.068 3.525 11.660 1.00 97.69 89 PHE A CA 1
ATOM 624 C C . PHE A 1 89 ? -11.679 2.957 11.374 1.00 97.69 89 PHE A C 1
ATOM 626 O O . PHE A 1 89 ? -11.423 2.500 10.261 1.00 97.69 89 PHE A O 1
ATOM 633 N N . GLU A 1 90 ? -10.809 2.911 12.385 1.00 97.38 90 GLU A N 1
ATOM 634 C CA . GLU A 1 90 ? -9.472 2.321 12.274 1.00 97.38 90 GLU A CA 1
ATOM 635 C C . GLU A 1 90 ? -9.543 0.846 11.854 1.00 97.38 90 GLU A C 1
ATOM 637 O O . GLU A 1 90 ? -8.902 0.453 10.881 1.00 97.38 90 GLU A O 1
ATOM 642 N N . GLN A 1 91 ? -10.399 0.044 12.501 1.00 97.38 91 GLN A N 1
ATOM 643 C CA . GLN A 1 91 ? -10.610 -1.364 12.139 1.00 97.38 91 GLN A CA 1
ATOM 644 C C . GLN A 1 91 ? -11.037 -1.530 10.673 1.00 97.38 91 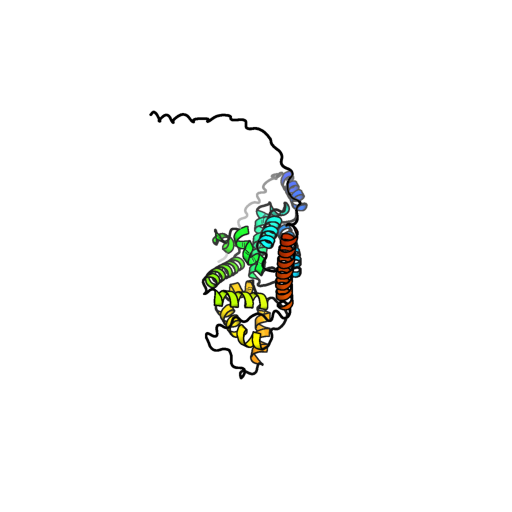GLN A C 1
ATOM 646 O O . GLN A 1 91 ? -10.538 -2.419 9.972 1.00 97.38 91 GLN A O 1
ATOM 651 N N . GLN A 1 92 ? -11.976 -0.706 10.202 1.00 97.19 92 GLN A N 1
ATOM 652 C CA . GLN A 1 92 ? -12.440 -0.771 8.816 1.00 97.19 92 GLN A CA 1
ATOM 653 C C . GLN A 1 92 ? -11.342 -0.340 7.841 1.00 97.19 92 GLN A C 1
ATOM 655 O O . GLN A 1 92 ? -11.127 -1.020 6.838 1.00 97.19 92 GLN A O 1
ATOM 660 N N . LEU A 1 93 ? -10.597 0.724 8.153 1.00 96.81 93 LEU A N 1
ATOM 661 C CA . LEU A 1 93 ? -9.483 1.180 7.325 1.00 96.81 93 LEU A CA 1
ATOM 662 C C . LEU A 1 93 ? -8.384 0.115 7.223 1.00 96.81 93 LEU A C 1
ATOM 664 O O . LEU A 1 93 ? -7.940 -0.183 6.116 1.00 96.81 93 LEU A O 1
ATOM 668 N N . VAL A 1 94 ? -7.993 -0.509 8.340 1.00 97.88 94 VAL A N 1
ATOM 669 C CA . VAL A 1 94 ? -7.016 -1.614 8.361 1.00 97.88 94 VAL A CA 1
ATOM 670 C C . VAL A 1 94 ? -7.494 -2.774 7.492 1.00 97.88 94 VAL A C 1
ATOM 672 O O . VAL A 1 94 ? -6.736 -3.283 6.668 1.00 97.88 94 VAL A O 1
ATOM 675 N N . THR A 1 95 ? -8.767 -3.154 7.619 1.00 97.00 95 THR A N 1
ATOM 676 C CA . THR A 1 95 ? -9.364 -4.226 6.808 1.00 97.00 95 THR A CA 1
ATOM 677 C C . THR A 1 95 ? -9.308 -3.893 5.316 1.00 97.00 95 THR A C 1
ATOM 679 O O . THR A 1 95 ? -8.949 -4.744 4.502 1.00 97.00 95 THR A O 1
ATOM 682 N N . VAL A 1 96 ? -9.618 -2.648 4.951 1.00 95.19 96 VAL A N 1
ATOM 683 C CA . VAL A 1 96 ? -9.603 -2.198 3.558 1.00 95.19 96 VAL A CA 1
ATOM 684 C C . VAL A 1 96 ? -8.179 -2.119 3.001 1.00 95.19 96 VAL A C 1
ATOM 686 O O . VAL A 1 96 ? -7.945 -2.616 1.901 1.00 95.19 96 VAL A O 1
ATOM 689 N N . LEU A 1 97 ? -7.210 -1.582 3.745 1.00 95.69 97 LEU A N 1
ATOM 690 C CA . LEU A 1 97 ? -5.809 -1.544 3.304 1.00 95.69 97 LEU A CA 1
ATOM 691 C C . LEU A 1 97 ? -5.215 -2.955 3.163 1.00 95.69 97 LEU A C 1
ATOM 693 O O . LEU A 1 97 ? -4.498 -3.227 2.204 1.00 95.69 97 LEU A O 1
ATOM 697 N N . ALA A 1 98 ? -5.574 -3.882 4.054 1.00 96.50 98 ALA A N 1
ATOM 698 C CA . ALA A 1 98 ? -5.137 -5.277 3.985 1.00 96.50 98 ALA A CA 1
ATOM 699 C C . ALA A 1 98 ? -5.816 -6.092 2.863 1.00 96.50 98 ALA A C 1
ATOM 701 O O . ALA A 1 98 ? -5.360 -7.195 2.551 1.00 96.50 98 ALA A O 1
ATOM 702 N N . SER A 1 99 ? -6.898 -5.579 2.263 1.00 94.62 99 SER A N 1
ATOM 703 C CA . SER A 1 99 ? -7.620 -6.242 1.163 1.00 94.62 99 SER A CA 1
ATOM 704 C C . SER A 1 99 ? -6.952 -6.072 -0.208 1.00 94.62 99 SER A C 1
ATOM 706 O O . SER A 1 99 ? -7.387 -6.684 -1.182 1.00 94.62 99 SER A O 1
ATOM 708 N N . GLY A 1 100 ? -5.869 -5.292 -0.271 1.00 92.19 100 GLY A N 1
ATOM 709 C CA . GLY A 1 100 ? -5.097 -5.030 -1.479 1.00 92.19 100 GLY A CA 1
ATOM 710 C C . GLY A 1 100 ? -5.322 -3.627 -2.038 1.00 92.19 100 GLY A C 1
ATOM 711 O O . GLY A 1 100 ? -5.950 -2.754 -1.424 1.00 92.19 100 GLY A O 1
ATOM 712 N N . TRP A 1 101 ? -4.759 -3.399 -3.218 1.00 93.19 101 TRP A N 1
ATOM 713 C CA . TRP A 1 101 ? -4.753 -2.084 -3.836 1.00 93.19 101 TRP A CA 1
ATOM 714 C C . TRP A 1 101 ? -6.105 -1.684 -4.441 1.00 93.19 101 TRP A C 1
ATOM 716 O O . TRP A 1 101 ? -6.755 -2.449 -5.153 1.00 93.19 101 TRP A O 1
ATOM 726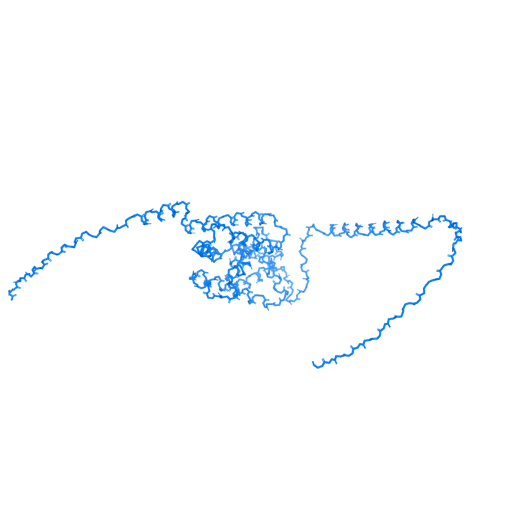 N N . ARG A 1 102 ? -6.479 -0.423 -4.209 1.00 89.50 102 ARG A N 1
ATOM 727 C CA . ARG A 1 102 ? -7.500 0.338 -4.944 1.00 89.50 102 ARG A CA 1
ATOM 728 C C . ARG A 1 102 ? -6.977 1.772 -5.135 1.00 89.50 102 ARG A C 1
ATOM 730 O O . ARG A 1 102 ? -6.078 2.182 -4.394 1.00 89.50 102 ARG A O 1
ATOM 737 N N . PRO A 1 103 ? -7.526 2.564 -6.072 1.00 85.25 103 PRO A N 1
ATOM 738 C CA . PRO A 1 103 ? -7.129 3.962 -6.236 1.00 85.25 103 PRO A CA 1
ATOM 739 C C . PRO A 1 103 ? -7.158 4.743 -4.909 1.00 85.25 103 PRO A C 1
ATOM 741 O O . PRO A 1 103 ? -8.143 4.696 -4.172 1.00 85.25 103 PRO A O 1
ATOM 744 N N . GLY A 1 104 ? -6.051 5.415 -4.578 1.00 84.31 104 GLY A N 1
ATOM 745 C CA . GLY A 1 104 ? -5.879 6.180 -3.335 1.00 84.31 104 GLY A CA 1
ATOM 746 C C . GLY A 1 104 ? -5.445 5.364 -2.108 1.00 84.31 104 GLY A C 1
ATOM 747 O O . GLY A 1 104 ? -4.977 5.953 -1.132 1.00 84.31 104 GLY A O 1
ATOM 748 N N . HIS A 1 105 ? -5.527 4.027 -2.138 1.00 89.06 105 HIS A N 1
ATOM 749 C CA . HIS A 1 105 ? -5.048 3.183 -1.031 1.00 89.06 105 HIS A CA 1
ATOM 750 C C . HIS A 1 105 ? -3.545 3.308 -0.818 1.00 89.06 105 HIS A C 1
ATOM 752 O O . HIS A 1 105 ? -3.089 3.297 0.320 1.00 89.06 105 HIS A O 1
ATOM 758 N N . ASP A 1 106 ? -2.775 3.438 -1.898 1.00 89.19 106 ASP A N 1
ATOM 759 C CA . ASP A 1 106 ? -1.330 3.590 -1.801 1.00 89.19 106 ASP A CA 1
ATOM 760 C C . ASP A 1 106 ? -0.972 4.857 -1.023 1.00 89.19 106 ASP A C 1
ATOM 762 O O . ASP A 1 106 ? -0.116 4.808 -0.150 1.00 89.19 106 ASP A O 1
ATOM 766 N N . ALA A 1 107 ? -1.666 5.968 -1.270 1.00 89.06 107 ALA A N 1
ATOM 767 C CA . ALA A 1 107 ? -1.430 7.206 -0.547 1.00 89.06 107 ALA A CA 1
ATOM 768 C C . ALA A 1 107 ? -1.844 7.103 0.928 1.00 89.06 107 ALA A C 1
ATOM 770 O O . ALA A 1 107 ? -1.089 7.532 1.802 1.00 89.06 107 ALA A O 1
ATOM 771 N N . LEU A 1 108 ? -2.994 6.480 1.214 1.00 92.06 108 LEU A N 1
ATOM 772 C CA . LEU A 1 108 ? -3.438 6.207 2.585 1.00 92.06 108 LEU A CA 1
ATOM 773 C C . LEU A 1 108 ? -2.462 5.302 3.338 1.00 92.06 108 LEU A C 1
ATOM 775 O O . LEU A 1 108 ? -2.171 5.572 4.500 1.00 92.06 108 LEU A O 1
ATOM 779 N N . PHE A 1 109 ? -1.905 4.287 2.677 1.00 93.62 109 PHE A N 1
ATOM 780 C CA . PHE A 1 109 ? -0.897 3.399 3.251 1.00 93.62 109 PHE A CA 1
ATOM 781 C C . PHE A 1 109 ? 0.339 4.166 3.752 1.00 93.62 109 PHE A C 1
ATOM 783 O O . PHE A 1 109 ? 0.876 3.825 4.799 1.00 93.62 109 PHE A O 1
ATOM 790 N N . TRP A 1 110 ? 0.748 5.244 3.070 1.00 90.88 110 TRP A N 1
ATOM 791 C CA . TRP A 1 110 ? 1.885 6.072 3.498 1.00 90.88 110 TRP A CA 1
ATOM 792 C C . TRP A 1 110 ? 1.577 7.014 4.667 1.00 90.88 110 TRP A C 1
ATOM 794 O O . TRP A 1 110 ? 2.487 7.361 5.417 1.00 90.88 110 TRP A O 1
ATOM 804 N N . VAL A 1 111 ? 0.333 7.483 4.814 1.00 93.31 111 VAL A N 1
ATOM 805 C CA . VAL A 1 111 ? -0.016 8.501 5.827 1.00 93.31 111 VAL A CA 1
ATOM 806 C C . VAL A 1 111 ? -0.684 7.918 7.071 1.00 93.31 111 VAL A C 1
ATOM 808 O O . VAL A 1 111 ? -0.525 8.478 8.158 1.00 93.31 111 VAL A O 1
ATOM 811 N N . ALA A 1 112 ? -1.386 6.789 6.940 1.00 94.81 112 ALA A N 1
ATOM 812 C CA . ALA A 1 112 ? -2.106 6.147 8.035 1.00 94.81 112 ALA A CA 1
ATOM 813 C C . ALA A 1 112 ? -1.204 5.746 9.217 1.00 94.81 112 ALA A C 1
ATOM 815 O O . ALA A 1 112 ? -1.591 6.054 10.346 1.00 94.81 112 ALA A O 1
ATOM 816 N N . PRO A 1 113 ? 0.010 5.186 9.020 1.00 94.81 113 PRO A N 1
ATOM 817 C CA . PRO A 1 113 ? 0.874 4.826 10.143 1.00 94.81 113 PRO A CA 1
ATOM 818 C C . PRO A 1 113 ? 1.169 6.002 11.082 1.00 94.81 113 PRO A C 1
ATOM 820 O O . PRO A 1 113 ? 1.068 5.859 12.301 1.00 94.81 113 PRO A O 1
ATOM 823 N N . SER A 1 114 ? 1.397 7.193 10.520 1.00 92.44 114 SER A N 1
ATOM 824 C CA . SER A 1 114 ? 1.612 8.416 11.300 1.00 92.44 114 SER A CA 1
ATOM 825 C C . SER A 1 114 ? 0.336 8.956 11.962 1.00 92.44 114 SER A C 1
ATOM 827 O O . SER A 1 114 ? 0.398 9.484 13.068 1.00 92.44 114 SER A O 1
ATOM 829 N N . ALA A 1 115 ? -0.827 8.807 11.316 1.00 92.69 115 ALA A N 1
ATOM 830 C CA . ALA A 1 115 ? -2.105 9.318 11.820 1.00 92.69 115 ALA A CA 1
ATOM 831 C C . ALA A 1 115 ? -2.681 8.476 12.975 1.00 92.69 115 ALA A C 1
ATOM 833 O O . ALA A 1 115 ? -3.339 9.015 13.867 1.00 92.69 115 ALA A O 1
ATOM 834 N N . PHE A 1 116 ? -2.422 7.165 12.966 1.00 93.25 116 PHE A N 1
ATOM 835 C CA . PHE A 1 116 ? -2.881 6.219 13.992 1.00 93.25 116 PHE A CA 1
ATOM 836 C C . PHE A 1 116 ? -1.778 5.784 14.969 1.00 93.25 116 PHE A C 1
ATOM 838 O O . PHE A 1 116 ? -2.050 5.075 15.935 1.00 93.25 116 PHE A O 1
ATOM 845 N N . GLY A 1 117 ? -0.532 6.216 14.755 1.00 92.62 117 GLY A N 1
ATOM 846 C CA . GLY A 1 117 ? 0.596 5.867 15.621 1.00 92.62 117 GLY A CA 1
ATOM 847 C C . GLY A 1 117 ? 1.082 4.423 15.464 1.00 92.62 117 GLY A C 1
ATOM 848 O O . GLY A 1 117 ? 1.706 3.883 16.376 1.00 92.62 117 GLY A O 1
ATOM 849 N N . TRP A 1 118 ? 0.828 3.781 14.321 1.00 94.50 118 TRP A N 1
ATOM 850 C CA . TRP A 1 118 ? 1.315 2.421 14.051 1.00 94.50 118 TRP A CA 1
ATOM 851 C C . TRP A 1 118 ? 2.845 2.363 13.971 1.00 94.50 118 TRP A C 1
ATOM 853 O O . TRP A 1 118 ? 3.437 1.344 14.317 1.00 94.50 118 TRP A O 1
ATOM 863 N N . ASP A 1 119 ? 3.488 3.470 13.585 1.00 91.00 119 ASP A N 1
ATOM 864 C CA . ASP A 1 119 ? 4.952 3.574 13.519 1.00 91.00 119 ASP A CA 1
ATOM 865 C C . ASP A 1 119 ? 5.618 3.461 14.899 1.00 91.00 119 ASP A C 1
ATOM 867 O O . ASP A 1 119 ? 6.729 2.944 15.018 1.00 91.00 119 ASP A O 1
ATOM 871 N N . THR A 1 120 ? 4.954 3.953 15.950 1.00 92.75 120 THR A N 1
ATOM 872 C CA . THR A 1 120 ? 5.498 3.985 17.316 1.00 92.75 120 THR A CA 1
ATOM 873 C C . THR A 1 120 ? 4.995 2.832 18.175 1.00 92.75 120 THR A C 1
ATOM 875 O O . THR A 1 120 ? 5.689 2.422 19.107 1.00 92.75 120 THR A O 1
ATOM 878 N N . ALA A 1 121 ? 3.819 2.283 17.863 1.00 93.50 121 ALA A N 1
ATOM 879 C CA . ALA A 1 121 ? 3.215 1.185 18.606 1.00 93.50 121 ALA A CA 1
ATOM 880 C C . ALA A 1 121 ? 2.674 0.079 17.675 1.00 93.50 121 ALA A C 1
ATOM 882 O O . ALA A 1 121 ? 1.463 -0.095 17.589 1.00 93.50 121 ALA A O 1
ATOM 883 N N . PRO A 1 122 ? 3.532 -0.753 17.052 1.00 88.81 122 PRO A N 1
ATOM 884 C CA . PRO A 1 122 ? 3.103 -1.833 16.146 1.00 88.81 122 PRO A CA 1
ATOM 885 C C . PRO A 1 122 ? 2.077 -2.808 16.751 1.00 88.81 122 PRO A C 1
ATOM 887 O O . PRO A 1 122 ? 1.247 -3.385 16.051 1.00 88.81 122 PRO A O 1
ATOM 890 N N . ALA A 1 123 ? 2.096 -2.975 18.078 1.00 91.44 123 ALA A N 1
ATOM 891 C CA . ALA A 1 123 ? 1.140 -3.810 18.798 1.00 91.44 123 ALA A CA 1
ATOM 892 C C . ALA A 1 123 ? -0.318 -3.336 18.657 1.00 91.44 123 ALA A C 1
ATOM 894 O O . ALA A 1 123 ? -1.224 -4.154 18.811 1.00 91.44 123 ALA A O 1
ATOM 895 N N . THR A 1 124 ? -0.571 -2.051 18.367 1.00 92.00 124 THR A N 1
ATOM 896 C CA . THR A 1 124 ? -1.936 -1.556 18.125 1.00 92.00 124 THR A CA 1
ATOM 897 C C . THR A 1 124 ? -2.511 -2.161 16.856 1.00 92.00 124 THR A C 1
ATOM 899 O O . THR A 1 124 ? -3.642 -2.640 16.880 1.00 92.00 124 THR A O 1
ATOM 902 N N . LEU A 1 125 ? -1.699 -2.258 15.802 1.00 94.50 125 LEU A N 1
ATOM 903 C CA . LEU A 1 125 ? -2.113 -2.809 14.522 1.00 94.50 125 LEU A CA 1
ATOM 904 C C . LEU A 1 125 ? -2.466 -4.303 14.633 1.00 94.50 125 LEU A C 1
ATOM 906 O O . LEU A 1 125 ? -3.469 -4.752 14.083 1.00 94.50 125 LEU A O 1
ATOM 910 N N . LEU A 1 126 ? -1.707 -5.065 15.429 1.00 94.69 126 LEU A N 1
ATOM 911 C CA . LEU A 1 126 ? -1.954 -6.497 15.660 1.00 94.69 126 LEU A CA 1
ATOM 912 C C . LEU A 1 126 ? -3.299 -6.794 16.347 1.00 94.69 126 LEU A C 1
ATOM 914 O O . LEU A 1 126 ? -3.837 -7.892 16.203 1.00 94.69 126 LEU A O 1
ATOM 918 N N . ARG A 1 127 ? -3.901 -5.821 17.047 1.00 95.69 127 ARG A N 1
ATOM 919 C CA . ARG A 1 127 ? -5.230 -5.984 17.674 1.00 95.69 127 ARG A CA 1
ATOM 920 C C . ARG A 1 127 ? -6.348 -6.188 16.650 1.00 95.69 127 ARG A C 1
ATOM 922 O O . ARG A 1 127 ? -7.414 -6.673 17.017 1.00 95.69 127 ARG A O 1
ATOM 929 N N . HIS A 1 128 ? -6.101 -5.857 15.384 1.00 96.50 128 HIS A N 1
ATOM 930 C CA . HIS A 1 128 ? -7.041 -6.036 14.278 1.00 96.50 128 HIS A CA 1
ATOM 931 C C . HIS A 1 128 ? -6.977 -7.442 13.644 1.00 96.50 128 HIS A C 1
ATOM 933 O O . HIS A 1 128 ? -7.565 -7.674 12.583 1.00 96.50 128 HIS A O 1
ATOM 939 N N . GLY A 1 129 ? -6.268 -8.389 14.273 1.00 96.56 129 GLY A N 1
ATOM 940 C CA . GLY A 1 129 ? -6.166 -9.781 13.833 1.00 96.56 129 GLY A CA 1
ATOM 941 C C . GLY A 1 129 ? -5.419 -9.924 12.507 1.00 96.56 129 GLY A C 1
ATOM 942 O O . GLY A 1 129 ? -4.483 -9.179 12.227 1.00 96.56 129 GLY A O 1
ATOM 943 N N . ALA A 1 130 ? -5.863 -10.853 11.656 1.00 97.38 130 ALA A N 1
ATOM 944 C CA . ALA A 1 130 ? -5.181 -11.189 10.401 1.00 97.38 130 ALA A CA 1
ATOM 945 C C . ALA A 1 130 ? -5.006 -9.995 9.440 1.00 97.38 130 ALA A C 1
ATOM 947 O O . ALA A 1 130 ? -4.014 -9.917 8.716 1.00 97.38 130 ALA A O 1
ATOM 948 N N . ALA A 1 131 ? -5.954 -9.049 9.422 1.00 97.38 131 ALA A N 1
ATOM 949 C CA . ALA A 1 131 ? -5.822 -7.831 8.621 1.00 97.38 131 ALA A CA 1
ATOM 950 C C . ALA A 1 131 ? -4.684 -6.940 9.145 1.00 97.38 131 ALA A C 1
ATOM 952 O O . ALA A 1 131 ? -3.880 -6.436 8.362 1.00 97.38 131 ALA A O 1
ATOM 953 N N . GLY A 1 132 ? -4.591 -6.807 10.469 1.00 97.62 132 GLY A N 1
ATOM 954 C CA . GLY A 1 132 ? -3.508 -6.104 11.146 1.00 97.62 132 GLY A CA 1
ATOM 955 C C . GLY A 1 132 ? -2.145 -6.747 10.905 1.00 97.62 132 GLY A C 1
ATOM 956 O O . GLY A 1 132 ? -1.208 -6.060 10.515 1.00 97.62 132 GLY A O 1
ATOM 957 N N . GLU A 1 133 ? -2.045 -8.070 11.048 1.00 97.56 133 GLU A N 1
ATOM 958 C CA . GLU A 1 133 ? -0.817 -8.831 10.766 1.00 97.56 133 GLU A CA 1
ATOM 959 C C . GLU A 1 133 ? -0.341 -8.641 9.321 1.00 97.56 133 GLU A C 1
ATOM 961 O O . GLU A 1 133 ? 0.833 -8.355 9.083 1.00 97.56 133 GLU A O 1
ATOM 966 N N . ARG A 1 134 ? -1.259 -8.729 8.347 1.00 97.75 134 ARG A N 1
ATOM 967 C CA . ARG A 1 134 ? -0.938 -8.491 6.934 1.00 97.75 134 ARG A CA 1
ATOM 968 C C . ARG A 1 134 ? -0.448 -7.062 6.698 1.00 97.75 134 ARG A C 1
ATOM 970 O O . ARG A 1 134 ? 0.522 -6.866 5.966 1.00 97.75 134 ARG A O 1
ATOM 977 N N . LEU A 1 135 ? -1.100 -6.063 7.294 1.00 97.19 135 LEU A N 1
ATOM 978 C CA . LEU A 1 135 ? -0.689 -4.670 7.125 1.00 97.19 135 LEU A CA 1
ATOM 979 C C . LEU A 1 135 ? 0.661 -4.392 7.803 1.00 97.19 135 LEU A C 1
ATOM 981 O O . LEU A 1 135 ? 1.505 -3.712 7.225 1.00 97.19 135 LEU A O 1
ATOM 985 N N . GLN A 1 136 ? 0.899 -4.981 8.976 1.00 97.56 136 GLN A N 1
ATOM 986 C CA . GLN A 1 136 ? 2.184 -4.921 9.669 1.00 97.56 136 GLN A CA 1
ATOM 987 C C . GLN A 1 136 ? 3.299 -5.508 8.796 1.00 97.56 136 GLN A C 1
ATOM 989 O O . GLN A 1 136 ? 4.317 -4.852 8.582 1.00 97.56 136 GLN A O 1
ATOM 994 N N . GLN A 1 137 ? 3.070 -6.684 8.203 1.00 97.81 137 GLN A N 1
ATOM 995 C CA . GLN A 1 137 ? 4.014 -7.294 7.268 1.00 97.81 137 GLN A CA 1
ATOM 996 C C . GLN A 1 137 ? 4.291 -6.388 6.056 1.00 97.81 137 GLN A C 1
ATOM 998 O O . GLN A 1 137 ? 5.443 -6.248 5.650 1.00 97.81 137 GLN A O 1
ATOM 1003 N N . ALA A 1 138 ? 3.271 -5.731 5.494 1.00 97.38 138 ALA A N 1
ATOM 1004 C CA . ALA A 1 138 ? 3.469 -4.764 4.412 1.00 97.38 138 ALA A CA 1
ATOM 1005 C C . ALA A 1 138 ? 4.356 -3.577 4.840 1.00 97.38 138 ALA A C 1
ATOM 1007 O O . ALA A 1 138 ? 5.202 -3.138 4.061 1.00 97.38 138 ALA A O 1
ATOM 1008 N N . LEU A 1 139 ? 4.206 -3.069 6.067 1.00 96.38 139 LEU A N 1
ATOM 1009 C CA . LEU A 1 139 ? 5.055 -1.996 6.607 1.00 96.38 139 LEU A CA 1
ATOM 1010 C C . LEU A 1 139 ? 6.499 -2.469 6.857 1.00 96.38 139 LEU A C 1
ATOM 1012 O O . LEU A 1 139 ? 7.450 -1.732 6.588 1.00 96.38 139 LEU A O 1
ATOM 1016 N N . ASP A 1 140 ? 6.688 -3.700 7.338 1.00 97.12 140 ASP A N 1
ATOM 1017 C CA . ASP A 1 140 ? 8.012 -4.322 7.493 1.00 97.12 140 ASP A CA 1
ATOM 1018 C C . ASP A 1 140 ? 8.726 -4.508 6.141 1.00 97.12 140 ASP A C 1
ATOM 1020 O O . ASP A 1 140 ? 9.908 -4.169 5.986 1.00 97.12 140 ASP A O 1
ATOM 1024 N N . GLU A 1 141 ? 7.997 -4.998 5.136 1.00 98.12 141 GLU A N 1
ATOM 1025 C CA . GLU A 1 141 ? 8.489 -5.140 3.765 1.00 98.12 141 GLU A CA 1
ATOM 1026 C C . GLU A 1 141 ? 8.842 -3.777 3.154 1.00 98.12 141 GLU A C 1
ATOM 1028 O O . GLU A 1 141 ? 9.916 -3.644 2.568 1.00 98.12 141 GLU A O 1
ATOM 1033 N N . GLN A 1 142 ? 8.013 -2.745 3.358 1.00 96.44 142 GLN A N 1
ATOM 1034 C CA . GLN A 1 142 ? 8.307 -1.374 2.928 1.00 96.44 142 GLN A CA 1
ATOM 1035 C C . GLN A 1 142 ? 9.604 -0.846 3.558 1.00 96.44 142 GLN A C 1
ATOM 1037 O O . GLN A 1 142 ? 10.448 -0.287 2.860 1.00 96.44 142 GLN A O 1
ATOM 1042 N N . ARG A 1 143 ? 9.806 -1.047 4.867 1.00 95.94 143 ARG A N 1
ATOM 1043 C CA . ARG A 1 143 ? 11.047 -0.628 5.541 1.00 95.94 143 ARG A CA 1
ATOM 1044 C C . ARG A 1 143 ? 12.275 -1.318 4.952 1.00 95.94 143 ARG A C 1
ATOM 1046 O O . ARG A 1 143 ? 13.313 -0.683 4.788 1.00 95.94 143 ARG A O 1
ATOM 1053 N N . THR A 1 144 ? 12.152 -2.594 4.596 1.00 97.25 144 THR A N 1
ATOM 1054 C CA . THR A 1 144 ? 13.230 -3.349 3.939 1.00 97.25 144 THR A CA 1
ATOM 1055 C C . THR A 1 144 ? 13.461 -2.867 2.503 1.00 97.25 144 THR A C 1
ATOM 1057 O O . THR A 1 144 ? 14.606 -2.723 2.071 1.00 97.25 144 THR A O 1
ATOM 1060 N N . PHE A 1 145 ? 12.390 -2.569 1.767 1.00 96.44 145 PHE A N 1
ATOM 1061 C CA . PHE A 1 145 ? 12.445 -1.954 0.441 1.00 96.44 145 PHE A CA 1
ATOM 1062 C C . PHE A 1 145 ? 13.173 -0.600 0.476 1.00 96.44 145 PHE A C 1
ATOM 1064 O O . PHE A 1 145 ? 14.045 -0.319 -0.350 1.00 96.44 145 PHE A O 1
ATOM 1071 N N . ASP A 1 146 ? 12.885 0.226 1.483 1.00 94.75 146 ASP A N 1
ATOM 1072 C CA . ASP A 1 146 ? 13.494 1.546 1.633 1.00 94.75 146 ASP A CA 1
ATOM 1073 C C . ASP A 1 146 ? 15.007 1.489 1.921 1.00 94.75 146 ASP A C 1
ATOM 1075 O O . ASP A 1 146 ? 15.710 2.456 1.629 1.00 94.75 146 ASP A O 1
ATOM 1079 N N . GLN A 1 147 ? 15.540 0.351 2.379 1.00 96.00 147 GLN A N 1
ATOM 1080 C CA . GLN A 1 147 ? 16.980 0.128 2.591 1.00 96.00 147 GLN A CA 1
ATOM 1081 C C . GLN A 1 147 ? 17.744 -0.282 1.317 1.00 96.00 147 GLN A C 1
ATOM 1083 O O . GLN A 1 147 ? 18.970 -0.414 1.344 1.00 96.00 147 GLN A O 1
ATOM 1088 N N . GLN A 1 148 ? 17.058 -0.503 0.190 1.00 93.56 148 GLN A N 1
ATOM 1089 C CA . GLN A 1 148 ? 17.713 -0.838 -1.076 1.00 93.56 148 GLN A CA 1
ATOM 1090 C C . GLN A 1 148 ? 18.528 0.336 -1.639 1.00 93.56 148 GLN A C 1
ATOM 1092 O O . GLN A 1 148 ? 18.261 1.504 -1.364 1.00 93.56 148 GLN A O 1
ATOM 1097 N N . VAL A 1 149 ? 19.487 0.015 -2.515 1.00 92.56 149 VAL A N 1
ATOM 1098 C CA . VAL A 1 149 ? 20.264 1.012 -3.267 1.00 92.56 149 VAL A CA 1
ATOM 1099 C C . VAL A 1 149 ? 19.326 1.942 -4.041 1.00 92.56 149 VAL A C 1
ATOM 1101 O O . VAL A 1 149 ? 18.457 1.472 -4.783 1.00 92.56 149 VAL A O 1
ATOM 1104 N N . ASP A 1 150 ? 19.554 3.254 -3.925 1.00 89.31 150 ASP A N 1
ATOM 1105 C CA . ASP A 1 150 ? 18.677 4.316 -4.438 1.00 89.31 150 ASP A CA 1
ATOM 1106 C C . ASP A 1 150 ? 18.227 4.108 -5.888 1.00 89.31 150 ASP A C 1
ATOM 1108 O O . ASP A 1 150 ? 17.056 4.303 -6.208 1.00 89.31 150 ASP A O 1
ATOM 1112 N N . ARG A 1 151 ? 19.136 3.662 -6.765 1.00 88.75 151 ARG A N 1
ATOM 1113 C CA . ARG A 1 151 ? 18.835 3.423 -8.185 1.00 88.75 151 ARG A CA 1
ATOM 1114 C C . ARG A 1 151 ? 17.790 2.324 -8.386 1.00 88.75 151 ARG A C 1
ATOM 1116 O O . ARG A 1 151 ? 16.867 2.496 -9.179 1.00 88.75 151 ARG A O 1
ATOM 1123 N N . LEU A 1 152 ? 17.934 1.203 -7.678 1.00 90.06 152 LEU A N 1
ATOM 1124 C CA . LEU A 1 152 ? 16.985 0.092 -7.753 1.00 90.06 152 LEU A CA 1
ATOM 1125 C C . LEU A 1 152 ? 15.650 0.490 -7.118 1.00 90.06 152 LEU A C 1
ATOM 1127 O O . LEU A 1 152 ? 14.602 0.269 -7.722 1.00 90.06 152 LEU A O 1
ATOM 1131 N N . ARG A 1 153 ? 15.699 1.155 -5.956 1.00 92.12 153 ARG A N 1
ATOM 1132 C CA . ARG A 1 153 ? 14.515 1.668 -5.256 1.00 92.12 153 ARG A CA 1
ATOM 1133 C C . ARG A 1 153 ? 13.719 2.635 -6.136 1.00 92.12 153 ARG A C 1
ATOM 1135 O O . ARG A 1 153 ? 12.499 2.527 -6.221 1.00 92.12 153 ARG A O 1
ATOM 1142 N N . PHE A 1 154 ? 14.394 3.556 -6.827 1.00 89.88 154 PHE A N 1
ATOM 1143 C CA . PHE A 1 154 ? 13.764 4.498 -7.756 1.00 89.88 154 PHE A CA 1
ATOM 1144 C C . PHE A 1 154 ? 13.063 3.779 -8.914 1.00 89.88 154 PHE A C 1
ATOM 1146 O O . PHE A 1 154 ? 11.888 4.039 -9.174 1.00 89.88 154 PHE A O 1
ATOM 1153 N N . LEU A 1 155 ? 13.753 2.836 -9.567 1.00 90.44 155 LEU A N 1
ATOM 1154 C CA . LEU A 1 155 ? 13.175 2.037 -10.649 1.00 90.44 155 LEU A CA 1
ATOM 1155 C C . LEU A 1 155 ? 11.936 1.265 -10.179 1.00 90.44 155 LEU A C 1
ATOM 1157 O O . LEU A 1 155 ? 10.901 1.294 -10.841 1.00 90.44 155 LEU A O 1
ATOM 1161 N N . GLN A 1 156 ? 12.017 0.610 -9.022 1.00 94.06 156 GLN A N 1
ATOM 1162 C CA . GLN A 1 156 ? 10.913 -0.169 -8.468 1.00 94.06 156 GLN A CA 1
ATOM 1163 C C . GLN A 1 156 ? 9.730 0.709 -8.033 1.00 94.06 156 GLN A C 1
ATOM 1165 O O . GLN A 1 156 ? 8.588 0.368 -8.331 1.00 94.06 156 GLN A O 1
ATOM 1170 N N . ARG A 1 157 ? 9.969 1.891 -7.444 1.00 92.44 157 ARG A N 1
ATOM 1171 C CA . ARG A 1 157 ? 8.902 2.875 -7.160 1.00 92.44 157 ARG A CA 1
ATOM 1172 C C . ARG A 1 157 ? 8.205 3.342 -8.433 1.00 92.44 157 ARG A C 1
ATOM 1174 O O . ARG A 1 157 ? 6.984 3.485 -8.458 1.00 92.44 157 ARG A O 1
ATOM 1181 N N . TYR A 1 158 ? 8.970 3.558 -9.496 1.00 91.69 158 TYR A N 1
ATOM 1182 C CA . TYR A 1 158 ? 8.412 3.944 -10.781 1.00 91.69 158 TYR A CA 1
ATOM 1183 C C . TYR A 1 158 ? 7.581 2.817 -11.417 1.00 91.69 158 TYR A C 1
ATOM 1185 O O . TYR A 1 158 ? 6.469 3.070 -11.881 1.00 91.69 158 TYR A O 1
ATOM 1193 N N . ILE A 1 159 ? 8.062 1.570 -11.363 1.00 94.31 159 ILE A N 1
ATOM 1194 C CA . ILE A 1 159 ? 7.291 0.382 -11.764 1.00 94.31 159 ILE A CA 1
ATOM 1195 C C . ILE A 1 159 ? 5.991 0.294 -10.963 1.00 94.31 159 ILE A C 1
ATOM 1197 O O . ILE A 1 159 ? 4.930 0.144 -11.560 1.00 94.31 159 ILE A O 1
ATOM 1201 N N . ALA A 1 160 ? 6.054 0.451 -9.639 1.00 93.44 160 ALA A N 1
ATOM 1202 C CA . ALA A 1 160 ? 4.878 0.423 -8.780 1.00 93.44 160 ALA A CA 1
ATOM 1203 C C . ALA A 1 160 ? 3.850 1.493 -9.182 1.00 93.44 160 ALA A C 1
ATOM 1205 O O . ALA A 1 160 ? 2.669 1.191 -9.321 1.00 93.44 160 ALA A O 1
ATOM 1206 N N . GLY A 1 161 ? 4.295 2.723 -9.459 1.00 91.25 161 GLY A N 1
ATOM 1207 C CA . GLY A 1 161 ? 3.422 3.781 -9.974 1.00 91.25 161 GLY A CA 1
ATOM 1208 C C . GLY A 1 161 ? 2.830 3.470 -11.354 1.00 91.25 161 GLY A C 1
ATOM 1209 O O . GLY A 1 161 ? 1.678 3.809 -11.619 1.00 91.25 161 GLY A O 1
ATOM 1210 N N . ARG A 1 162 ? 3.581 2.798 -12.234 1.00 92.31 162 ARG A N 1
ATOM 1211 C CA . ARG A 1 162 ? 3.097 2.394 -13.564 1.00 92.31 162 ARG A CA 1
ATOM 1212 C C . ARG A 1 162 ? 2.107 1.239 -13.521 1.00 92.31 162 ARG A C 1
ATOM 1214 O O . ARG A 1 162 ? 1.170 1.270 -14.307 1.00 92.31 162 ARG A O 1
ATOM 1221 N N . LEU A 1 163 ? 2.268 0.284 -12.607 1.00 93.56 163 LEU A N 1
ATOM 1222 C CA . LEU A 1 163 ? 1.329 -0.830 -12.425 1.00 93.56 163 LEU A CA 1
ATOM 1223 C C . LEU A 1 163 ? -0.069 -0.359 -12.004 1.00 93.56 163 LEU A C 1
ATOM 1225 O O . LEU A 1 163 ? -1.045 -1.029 -12.297 1.00 93.56 163 LEU A O 1
ATOM 1229 N N . ARG A 1 164 ? -0.188 0.812 -11.370 1.00 90.88 164 ARG A N 1
ATOM 1230 C CA . ARG A 1 164 ? -1.486 1.414 -11.004 1.00 90.88 164 ARG A CA 1
ATOM 1231 C C . ARG A 1 164 ? -2.249 2.003 -12.188 1.00 90.88 164 ARG A C 1
ATOM 1233 O O . ARG A 1 164 ? -3.411 2.369 -12.038 1.00 90.88 164 ARG A O 1
ATOM 1240 N N . ARG A 1 165 ? -1.586 2.176 -13.332 1.00 89.44 165 ARG A N 1
ATOM 1241 C CA . ARG A 1 165 ? -2.182 2.778 -14.522 1.00 89.44 165 ARG A CA 1
ATOM 1242 C C . ARG A 1 165 ? -2.754 1.689 -15.432 1.00 89.44 165 ARG A C 1
ATOM 1244 O O . ARG A 1 165 ? -2.104 0.656 -15.611 1.00 89.44 165 ARG A O 1
ATOM 1251 N N . PRO A 1 166 ? -3.942 1.901 -16.020 1.00 88.00 166 PRO A N 1
ATOM 1252 C CA . PRO A 1 166 ? -4.586 0.880 -16.836 1.00 88.00 166 PRO A CA 1
ATOM 1253 C C . PRO A 1 166 ? -3.877 0.658 -18.181 1.00 88.00 166 PRO A C 1
ATOM 1255 O O . PRO A 1 166 ? -4.002 -0.427 -18.752 1.00 88.00 166 PRO A O 1
ATOM 1258 N N . GLU A 1 167 ? -3.128 1.644 -18.693 1.00 91.12 167 GLU A N 1
ATOM 1259 C CA . GLU A 1 167 ? -2.511 1.557 -20.018 1.00 91.12 167 GLU A CA 1
ATOM 1260 C C . GLU A 1 167 ? -1.350 0.563 -20.052 1.00 91.12 167 GLU A C 1
ATOM 1262 O O . GLU A 1 167 ? -0.416 0.613 -19.240 1.00 91.12 167 GLU A O 1
ATOM 1267 N N . LEU A 1 168 ? -1.369 -0.300 -21.069 1.00 90.94 168 LEU A N 1
ATOM 1268 C CA . LEU A 1 168 ? -0.300 -1.258 -21.293 1.00 90.94 168 LEU A CA 1
ATOM 1269 C C . LEU A 1 168 ? 1.002 -0.531 -21.687 1.00 90.94 168 LEU A C 1
ATOM 1271 O O . LEU A 1 168 ? 0.973 0.363 -22.535 1.00 90.94 168 LEU A O 1
ATOM 1275 N N . PRO A 1 169 ? 2.148 -0.903 -21.099 1.00 93.62 169 PRO A N 1
ATOM 1276 C CA . PRO A 1 169 ? 3.447 -0.398 -21.516 1.00 93.62 169 PRO A CA 1
ATOM 1277 C C . PRO A 1 169 ? 3.833 -0.738 -22.955 1.00 93.62 169 PRO A C 1
ATOM 1279 O O . PRO A 1 169 ? 3.337 -1.706 -23.533 1.00 93.62 169 PRO A O 1
ATOM 1282 N N . SER A 1 170 ? 4.806 0.003 -23.494 1.00 93.38 170 SER A N 1
ATOM 1283 C CA . SER A 1 170 ? 5.464 -0.351 -24.754 1.00 93.38 170 SER A CA 1
ATOM 1284 C C . SER A 1 170 ? 6.271 -1.651 -24.628 1.00 93.38 170 SER A C 1
ATOM 1286 O O . SER A 1 170 ? 6.690 -2.045 -23.540 1.00 93.38 170 SER A O 1
ATOM 1288 N N . ASP A 1 171 ? 6.545 -2.313 -25.753 1.00 92.56 171 ASP A N 1
ATOM 1289 C CA . ASP A 1 171 ? 7.310 -3.566 -25.759 1.00 92.56 171 ASP A CA 1
ATOM 1290 C C . ASP A 1 171 ? 8.729 -3.392 -25.174 1.00 92.56 171 ASP A C 1
ATOM 1292 O O . ASP A 1 171 ? 9.221 -4.271 -24.468 1.00 92.56 171 ASP A O 1
ATOM 1296 N N . GLU A 1 172 ? 9.379 -2.248 -25.414 1.00 89.94 172 GLU A N 1
ATOM 1297 C CA . GLU A 1 172 ? 10.683 -1.915 -24.818 1.00 89.94 172 GLU A CA 1
ATOM 1298 C C . GLU A 1 172 ? 10.587 -1.747 -23.297 1.00 89.94 172 GLU A C 1
ATOM 1300 O O . GLU A 1 172 ? 11.408 -2.282 -22.548 1.00 89.94 172 GLU A O 1
ATOM 1305 N N . GLU A 1 173 ? 9.541 -1.060 -22.835 1.00 91.94 173 GLU A N 1
ATOM 1306 C CA . GLU A 1 173 ? 9.260 -0.893 -21.415 1.00 91.94 173 GLU A CA 1
ATOM 1307 C C . GLU A 1 173 ? 9.036 -2.245 -20.725 1.00 91.94 173 GLU A C 1
ATOM 1309 O O . GLU A 1 173 ? 9.577 -2.476 -19.641 1.00 91.94 173 GLU A O 1
ATOM 1314 N N . LEU A 1 174 ? 8.295 -3.159 -21.357 1.00 94.06 174 LEU A N 1
ATOM 1315 C CA . LEU A 1 174 ? 8.060 -4.504 -20.829 1.00 94.06 174 LEU A CA 1
ATOM 1316 C C . LEU A 1 174 ? 9.345 -5.320 -20.743 1.00 94.06 174 LEU A C 1
ATOM 1318 O O . LEU A 1 174 ? 9.583 -5.947 -19.710 1.00 94.06 174 LEU A O 1
ATOM 1322 N N . LEU A 1 175 ? 10.172 -5.293 -21.795 1.00 91.69 175 LEU A N 1
ATOM 1323 C CA . LEU A 1 175 ? 11.456 -5.996 -21.810 1.00 91.69 175 LEU A CA 1
ATOM 1324 C C . LEU A 1 175 ? 12.321 -5.569 -20.622 1.00 91.69 175 LEU A C 1
ATOM 1326 O O . LEU A 1 175 ? 12.845 -6.418 -19.902 1.00 91.69 175 LEU A O 1
ATOM 1330 N N . TYR A 1 176 ? 12.411 -4.262 -20.378 1.00 90.19 176 TYR A N 1
ATOM 1331 C CA . TYR A 1 176 ? 13.213 -3.731 -19.284 1.00 90.19 176 TYR A CA 1
ATOM 1332 C C . TYR A 1 176 ? 12.583 -3.970 -17.903 1.00 90.19 176 TYR A C 1
ATOM 1334 O O . TYR A 1 176 ? 13.279 -4.358 -16.969 1.00 90.19 176 TYR A O 1
ATOM 1342 N N . ARG A 1 177 ? 11.273 -3.742 -17.732 1.00 93.19 177 ARG A N 1
ATOM 1343 C CA . ARG A 1 177 ? 10.660 -3.616 -16.393 1.00 93.19 177 ARG A CA 1
ATOM 1344 C C . ARG A 1 177 ? 10.066 -4.886 -15.824 1.00 93.19 177 ARG A C 1
ATOM 1346 O O . ARG A 1 177 ? 10.061 -5.023 -14.603 1.00 93.19 177 ARG A O 1
ATOM 1353 N N . VAL A 1 178 ? 9.571 -5.801 -16.655 1.00 95.50 178 VAL A N 1
ATOM 1354 C CA . VAL A 1 178 ? 8.915 -7.021 -16.156 1.00 95.50 178 VAL A CA 1
ATOM 1355 C C . VAL A 1 178 ? 9.839 -7.847 -15.251 1.00 95.50 178 VAL A C 1
ATOM 1357 O O . VAL A 1 178 ? 9.386 -8.219 -14.168 1.00 95.50 178 VAL A O 1
ATOM 1360 N N . PRO A 1 179 ? 11.133 -8.065 -15.573 1.00 94.69 179 PRO A N 1
ATOM 1361 C CA . PRO A 1 179 ? 12.039 -8.772 -14.664 1.00 94.69 179 PRO A CA 1
ATOM 1362 C C . PRO A 1 179 ? 12.156 -8.107 -13.283 1.00 94.69 179 PRO A C 1
ATOM 1364 O O . PRO A 1 179 ? 12.136 -8.789 -12.260 1.00 94.69 179 PRO A O 1
ATOM 1367 N N . HIS A 1 180 ? 12.224 -6.772 -13.241 1.00 94.38 180 HIS A N 1
ATOM 1368 C CA . HIS A 1 180 ? 12.302 -6.010 -11.993 1.00 94.38 180 HIS A CA 1
ATOM 1369 C C . HIS A 1 180 ? 10.983 -6.009 -11.214 1.00 94.38 180 HIS A C 1
ATOM 1371 O O . HIS A 1 180 ? 11.012 -6.045 -9.985 1.00 94.38 180 HIS A O 1
ATOM 1377 N N . ALA A 1 181 ? 9.843 -5.987 -11.907 1.00 96.12 181 ALA A N 1
ATOM 1378 C CA . ALA A 1 181 ? 8.522 -6.072 -11.294 1.00 96.12 181 ALA A CA 1
ATOM 1379 C C . ALA A 1 181 ? 8.291 -7.448 -10.649 1.00 96.12 181 ALA A C 1
ATOM 1381 O O . ALA A 1 181 ? 7.845 -7.529 -9.507 1.00 96.12 181 ALA A O 1
ATOM 1382 N N . VAL A 1 182 ? 8.670 -8.525 -11.347 1.00 97.06 182 VAL A N 1
ATOM 1383 C CA . VAL A 1 182 ? 8.602 -9.897 -10.821 1.00 97.06 182 VAL A CA 1
ATOM 1384 C C . VAL A 1 182 ? 9.535 -10.070 -9.620 1.00 97.06 182 VAL A C 1
ATOM 1386 O O . VAL A 1 182 ? 9.126 -10.650 -8.616 1.00 97.06 182 VAL A O 1
ATOM 1389 N N . ASP A 1 183 ? 10.763 -9.540 -9.677 1.00 95.69 183 ASP A N 1
ATOM 1390 C CA . ASP A 1 183 ? 11.670 -9.561 -8.520 1.00 95.69 183 ASP A CA 1
ATOM 1391 C C . ASP A 1 183 ? 11.105 -8.774 -7.329 1.00 95.69 183 ASP A C 1
ATOM 1393 O O . ASP A 1 183 ? 11.154 -9.258 -6.199 1.00 95.69 183 ASP A O 1
ATOM 1397 N N . MET A 1 184 ? 10.518 -7.599 -7.580 1.00 96.75 184 MET A N 1
ATOM 1398 C CA . MET A 1 184 ? 9.883 -6.769 -6.553 1.00 96.75 184 MET A CA 1
ATOM 1399 C C . MET A 1 184 ? 8.747 -7.517 -5.845 1.00 96.75 184 MET A C 1
ATOM 1401 O O . MET A 1 184 ? 8.772 -7.612 -4.622 1.00 96.75 184 MET A O 1
ATOM 1405 N N . VAL A 1 185 ? 7.811 -8.115 -6.593 1.00 97.50 185 VAL A N 1
ATOM 1406 C CA . VAL A 1 185 ? 6.697 -8.897 -6.017 1.00 97.50 185 VAL A CA 1
ATOM 1407 C C . VAL A 1 185 ? 7.201 -10.126 -5.271 1.00 97.50 185 VAL A C 1
ATOM 1409 O O . VAL A 1 185 ? 6.692 -10.448 -4.204 1.00 97.50 185 VAL A O 1
ATOM 1412 N N . ARG A 1 186 ? 8.228 -10.806 -5.789 1.00 97.56 186 ARG A N 1
ATOM 1413 C CA . ARG A 1 186 ? 8.814 -11.968 -5.110 1.00 97.56 186 ARG A CA 1
ATOM 1414 C C . ARG A 1 186 ? 9.434 -11.601 -3.760 1.00 97.56 186 ARG A C 1
ATOM 1416 O O . ARG A 1 186 ? 9.376 -12.405 -2.835 1.00 97.56 186 ARG A O 1
ATOM 1423 N N . ARG A 1 187 ? 10.073 -10.432 -3.661 1.00 97.50 187 ARG A N 1
ATOM 1424 C CA . ARG A 1 187 ? 10.784 -9.987 -2.451 1.00 97.50 187 ARG A CA 1
ATOM 1425 C C . ARG A 1 187 ? 9.883 -9.279 -1.444 1.00 97.50 187 ARG A C 1
ATOM 1427 O O . ARG A 1 187 ? 10.135 -9.390 -0.251 1.00 97.50 187 ARG A O 1
ATOM 1434 N N . PHE A 1 188 ? 8.873 -8.561 -1.927 1.00 98.06 188 PHE A N 1
ATOM 1435 C CA . PHE A 1 188 ? 7.990 -7.714 -1.125 1.00 98.06 188 PHE A CA 1
ATOM 1436 C C . PHE A 1 188 ? 6.518 -7.945 -1.514 1.00 98.06 188 PHE A C 1
ATOM 1438 O O . PHE A 1 188 ? 5.855 -7.028 -2.015 1.00 98.06 188 PHE A O 1
ATOM 1445 N N . PRO A 1 189 ? 6.012 -9.185 -1.386 1.00 97.75 189 PRO A N 1
ATOM 1446 C CA . PRO A 1 189 ? 4.707 -9.560 -1.924 1.00 97.75 189 PRO A CA 1
ATOM 1447 C C . PRO A 1 189 ? 3.556 -8.797 -1.269 1.00 97.75 189 PRO A C 1
ATOM 1449 O O . PRO A 1 189 ? 2.642 -8.346 -1.959 1.00 97.75 189 PRO A O 1
ATOM 1452 N N . THR A 1 190 ? 3.603 -8.626 0.050 1.00 97.69 190 THR A N 1
ATOM 1453 C CA . THR A 1 190 ? 2.511 -8.041 0.833 1.00 97.69 190 THR A CA 1
ATOM 1454 C C . THR A 1 190 ? 2.449 -6.538 0.634 1.00 97.69 190 THR A C 1
ATOM 1456 O O . THR A 1 190 ? 1.383 -5.990 0.369 1.00 97.69 190 THR A O 1
ATOM 1459 N N . TRP A 1 191 ? 3.600 -5.868 0.688 1.00 97.31 191 TRP A N 1
ATOM 1460 C CA . TRP A 1 191 ? 3.696 -4.442 0.405 1.00 97.31 191 TRP A CA 1
ATOM 1461 C C . TRP A 1 191 ? 3.268 -4.129 -1.028 1.00 97.31 191 TRP A C 1
ATOM 1463 O O . TRP A 1 191 ? 2.421 -3.259 -1.244 1.00 97.31 191 TRP A O 1
ATOM 1473 N N . THR A 1 192 ? 3.784 -4.877 -2.008 1.00 96.69 192 THR A N 1
ATOM 1474 C CA . THR A 1 192 ? 3.463 -4.630 -3.419 1.00 96.69 192 THR A CA 1
ATOM 1475 C C . THR A 1 192 ? 1.972 -4.834 -3.701 1.00 96.69 192 THR A C 1
ATOM 1477 O O . THR A 1 192 ? 1.378 -4.013 -4.401 1.00 96.69 192 THR A O 1
ATOM 1480 N N . ALA A 1 193 ? 1.343 -5.860 -3.111 1.00 96.19 193 ALA A N 1
ATOM 1481 C CA . ALA A 1 193 ? -0.100 -6.097 -3.227 1.00 96.19 193 ALA A CA 1
ATOM 1482 C C . ALA A 1 193 ? -0.959 -4.959 -2.647 1.00 96.19 193 ALA A C 1
ATOM 1484 O O . ALA A 1 193 ? -2.059 -4.704 -3.136 1.00 96.19 193 ALA A O 1
ATOM 1485 N N . THR A 1 194 ? -0.465 -4.270 -1.616 1.00 95.44 194 THR A N 1
ATOM 1486 C CA . THR A 1 194 ? -1.166 -3.146 -0.978 1.00 95.44 194 THR A CA 1
ATOM 1487 C C . THR A 1 194 ? -1.080 -1.864 -1.808 1.00 95.44 194 THR A C 1
ATOM 1489 O O . THR A 1 194 ? -2.042 -1.099 -1.873 1.00 95.44 194 THR A O 1
ATOM 1492 N N . ILE A 1 195 ? 0.058 -1.617 -2.466 1.00 93.38 195 ILE A N 1
ATOM 1493 C CA . ILE A 1 195 ? 0.332 -0.336 -3.141 1.00 93.38 195 ILE A CA 1
ATOM 1494 C C . ILE A 1 195 ? 0.241 -0.378 -4.677 1.00 93.38 195 ILE A C 1
ATOM 1496 O O . ILE A 1 195 ? 0.460 0.658 -5.316 1.00 93.38 195 ILE A O 1
ATOM 1500 N N . THR A 1 196 ? -0.044 -1.532 -5.291 1.00 94.19 196 THR A N 1
ATOM 1501 C CA . THR A 1 196 ? -0.131 -1.687 -6.758 1.00 94.19 196 THR A CA 1
ATOM 1502 C C . THR A 1 196 ? -1.218 -2.664 -7.204 1.00 94.19 196 THR A C 1
ATOM 1504 O O . THR A 1 196 ? -1.564 -3.591 -6.476 1.00 94.19 196 THR A O 1
ATOM 1507 N N . ASP A 1 197 ? -1.712 -2.499 -8.435 1.00 94.31 197 ASP A N 1
ATOM 1508 C CA . ASP A 1 197 ? -2.584 -3.477 -9.094 1.00 94.31 197 ASP A CA 1
ATOM 1509 C C . ASP A 1 197 ? -1.765 -4.684 -9.590 1.00 94.31 197 ASP A C 1
ATOM 1511 O O . ASP A 1 197 ? -1.126 -4.631 -10.644 1.00 94.31 197 ASP A O 1
ATOM 1515 N N . LEU A 1 198 ? -1.795 -5.799 -8.855 1.00 94.88 198 LEU A N 1
ATOM 1516 C CA . LEU A 1 198 ? -1.108 -7.026 -9.279 1.00 94.88 198 LEU A CA 1
ATOM 1517 C C . LEU A 1 198 ? -1.712 -7.644 -10.548 1.00 94.88 198 LEU A C 1
ATOM 1519 O O . LEU A 1 198 ? -0.986 -8.280 -11.310 1.00 94.88 198 LEU A O 1
ATOM 1523 N N . SER A 1 199 ? -2.990 -7.386 -10.850 1.00 95.25 199 SER A N 1
ATOM 1524 C CA . SER A 1 199 ? -3.585 -7.854 -12.108 1.00 95.25 199 SER A CA 1
ATOM 1525 C C . SER A 1 199 ? -2.957 -7.158 -13.323 1.00 95.25 199 SER A C 1
ATOM 1527 O O . SER A 1 199 ? -2.908 -7.728 -14.416 1.00 95.25 199 SER A O 1
ATOM 1529 N N . ALA A 1 200 ? -2.430 -5.936 -13.153 1.00 95.19 200 ALA A N 1
ATOM 1530 C CA . ALA A 1 200 ? -1.648 -5.265 -14.186 1.00 95.19 200 ALA A CA 1
ATOM 1531 C C . ALA A 1 200 ? -0.345 -6.007 -14.472 1.00 95.19 200 ALA A C 1
ATOM 1533 O O . ALA A 1 200 ? 0.027 -6.147 -15.637 1.00 95.19 200 ALA A O 1
ATOM 1534 N N . LEU A 1 201 ? 0.312 -6.545 -13.440 1.00 96.12 201 LEU A N 1
ATOM 1535 C CA . LEU A 1 201 ? 1.521 -7.342 -13.623 1.00 96.12 201 LEU A CA 1
ATOM 1536 C C . LEU A 1 201 ? 1.230 -8.643 -14.381 1.00 96.12 201 LEU A C 1
ATOM 1538 O O . LEU A 1 201 ? 2.012 -9.020 -15.256 1.00 96.12 201 LEU A O 1
ATOM 1542 N N . ASP A 1 202 ? 0.093 -9.291 -14.125 1.00 96.62 202 ASP A N 1
ATOM 1543 C CA . ASP A 1 202 ? -0.332 -10.468 -14.894 1.00 96.62 202 ASP A CA 1
ATOM 1544 C C . ASP A 1 202 ? -0.507 -10.124 -16.383 1.00 96.62 202 ASP A C 1
ATOM 1546 O O . ASP A 1 202 ? -0.004 -10.827 -17.262 1.00 96.62 202 ASP A O 1
ATOM 1550 N N . ARG A 1 203 ? -1.126 -8.974 -16.692 1.00 96.69 203 ARG A N 1
ATOM 1551 C CA . ARG A 1 203 ? -1.232 -8.475 -18.079 1.00 96.69 203 ARG A CA 1
ATOM 1552 C C . ARG A 1 203 ? 0.142 -8.193 -18.694 1.00 96.69 203 ARG A C 1
ATOM 1554 O O . ARG A 1 203 ? 0.388 -8.548 -19.849 1.00 96.69 203 ARG A O 1
ATOM 1561 N N . TRP A 1 204 ? 1.046 -7.567 -17.939 1.00 96.62 204 TRP A N 1
ATOM 1562 C CA . TRP A 1 204 ? 2.395 -7.238 -18.410 1.00 96.62 204 TRP A CA 1
ATOM 1563 C C . TRP A 1 204 ? 3.224 -8.490 -18.687 1.00 96.62 204 TRP A C 1
ATOM 1565 O O . TRP A 1 204 ? 3.885 -8.567 -19.721 1.00 96.62 204 TRP A O 1
ATOM 1575 N N . THR A 1 205 ? 3.181 -9.480 -17.795 1.00 96.19 205 THR A N 1
ATOM 1576 C CA . THR A 1 205 ? 3.911 -10.748 -17.947 1.00 96.19 205 THR A CA 1
ATOM 1577 C C . THR A 1 205 ? 3.364 -11.575 -19.108 1.00 96.19 205 THR A C 1
ATOM 1579 O O . THR A 1 205 ? 4.154 -12.100 -19.898 1.00 96.19 205 THR A O 1
ATOM 1582 N N . ALA A 1 206 ? 2.038 -11.611 -19.289 1.00 96.38 206 ALA A N 1
ATOM 1583 C CA . ALA A 1 206 ? 1.405 -12.237 -20.446 1.00 96.38 206 ALA A CA 1
ATOM 1584 C C . ALA A 1 206 ? 1.857 -11.584 -21.763 1.00 96.38 206 ALA A C 1
ATOM 1586 O O . ALA A 1 206 ? 2.266 -12.285 -22.689 1.00 96.38 206 ALA A O 1
ATOM 1587 N N . ARG A 1 207 ? 1.867 -10.244 -21.843 1.00 95.19 207 ARG A N 1
ATOM 1588 C CA . ARG A 1 207 ? 2.373 -9.530 -23.029 1.00 95.19 207 ARG A CA 1
ATOM 1589 C C . ARG A 1 207 ? 3.867 -9.776 -23.241 1.00 95.19 207 ARG A C 1
ATOM 1591 O O . ARG A 1 207 ? 4.264 -10.094 -24.360 1.00 95.19 207 ARG A O 1
ATOM 1598 N N . TYR A 1 208 ? 4.679 -9.689 -22.188 1.00 94.50 208 TYR A N 1
ATOM 1599 C CA . TYR A 1 208 ? 6.123 -9.942 -22.231 1.00 94.50 208 TYR A CA 1
ATOM 1600 C C . TYR A 1 208 ? 6.460 -11.331 -22.790 1.00 94.50 208 TYR A C 1
ATOM 1602 O O . TYR A 1 208 ? 7.386 -11.463 -23.588 1.00 94.50 208 TYR A O 1
ATOM 1610 N N . ALA A 1 209 ? 5.670 -12.357 -22.456 1.00 94.44 209 ALA A N 1
ATOM 1611 C CA . ALA A 1 209 ? 5.859 -13.712 -22.975 1.00 94.44 209 ALA A CA 1
ATOM 1612 C C . ALA A 1 209 ? 5.685 -13.825 -24.504 1.00 94.44 209 ALA A C 1
ATOM 1614 O O . ALA A 1 209 ? 6.243 -14.742 -25.107 1.00 94.44 209 ALA A O 1
ATOM 1615 N N . THR A 1 210 ? 4.954 -12.895 -25.131 1.00 94.50 210 THR A N 1
ATOM 1616 C CA . THR A 1 210 ? 4.741 -12.858 -26.591 1.00 94.50 210 THR A CA 1
ATOM 1617 C C . THR A 1 210 ? 5.833 -12.110 -27.358 1.00 94.50 210 THR A C 1
ATOM 1619 O O . THR A 1 210 ? 5.862 -12.166 -28.587 1.00 94.50 210 THR A O 1
ATOM 1622 N N . LEU A 1 211 ? 6.730 -11.400 -26.663 1.00 90.94 211 LEU A N 1
ATOM 1623 C CA . LEU A 1 211 ? 7.719 -10.546 -27.316 1.00 90.94 211 LEU A CA 1
ATOM 1624 C C . LEU A 1 211 ? 8.863 -11.362 -27.943 1.00 90.94 211 LEU A C 1
ATOM 1626 O O . LEU A 1 211 ? 9.331 -12.341 -27.350 1.00 90.94 211 LEU A O 1
ATOM 1630 N N . PRO A 1 212 ? 9.388 -10.942 -29.111 1.00 85.69 212 PRO A N 1
ATOM 1631 C CA . PRO A 1 212 ? 10.578 -11.549 -29.689 1.00 85.69 212 PRO A CA 1
ATOM 1632 C C . PRO A 1 212 ? 11.782 -11.348 -28.759 1.00 85.69 212 PRO A C 1
ATOM 1634 O O . PRO A 1 212 ? 12.318 -10.247 -28.633 1.00 85.69 212 PRO A O 1
ATOM 1637 N N . LYS A 1 213 ? 12.259 -12.433 -28.141 1.00 70.50 213 LYS A N 1
ATOM 1638 C CA . LYS A 1 213 ? 13.408 -12.423 -27.211 1.00 70.50 213 LYS A CA 1
ATOM 1639 C C . LYS A 1 213 ? 14.742 -12.020 -27.865 1.00 70.50 213 LYS A C 1
ATOM 1641 O O . LYS A 1 213 ? 15.739 -11.863 -27.172 1.00 70.50 213 LYS A O 1
ATOM 1646 N N . ALA A 1 214 ? 14.766 -11.859 -29.191 1.00 61.16 214 ALA A N 1
ATOM 1647 C CA . ALA A 1 214 ? 15.943 -11.484 -29.975 1.00 61.16 214 ALA A CA 1
ATOM 1648 C C . ALA A 1 214 ? 16.317 -9.992 -29.871 1.00 61.16 214 ALA A C 1
ATOM 1650 O O . ALA A 1 214 ? 17.394 -9.603 -30.323 1.00 61.16 214 ALA A O 1
ATOM 1651 N N . ARG A 1 215 ? 15.468 -9.143 -29.272 1.00 59.19 215 ARG A N 1
ATOM 1652 C CA . ARG A 1 215 ? 15.832 -7.752 -28.974 1.00 59.19 215 ARG A CA 1
ATOM 1653 C C . ARG A 1 215 ? 16.679 -7.753 -27.702 1.00 59.19 215 ARG A C 1
ATOM 1655 O O . ARG A 1 215 ? 16.140 -7.834 -26.603 1.00 59.19 215 ARG A O 1
ATOM 1662 N N . ALA A 1 216 ? 18.001 -7.766 -27.880 1.00 53.72 216 ALA A N 1
ATOM 1663 C CA . ALA A 1 216 ? 18.975 -7.827 -26.797 1.00 53.72 216 ALA A CA 1
ATOM 1664 C C . ALA A 1 216 ? 18.635 -6.802 -25.707 1.00 53.72 216 ALA A C 1
ATOM 1666 O O . ALA A 1 216 ? 18.606 -5.597 -25.958 1.00 53.72 216 ALA A O 1
ATOM 1667 N N . LEU A 1 217 ? 18.362 -7.308 -24.505 1.00 58.22 217 LEU A N 1
ATOM 1668 C CA . LEU A 1 217 ? 18.276 -6.487 -23.309 1.00 58.22 217 LEU A CA 1
ATOM 1669 C C . LEU A 1 217 ? 19.597 -5.720 -23.148 1.00 58.22 217 LEU A C 1
ATOM 1671 O O . LEU A 1 217 ? 20.661 -6.287 -23.427 1.00 58.22 217 LEU A O 1
ATOM 1675 N N . PRO A 1 218 ? 19.560 -4.460 -22.692 1.00 57.53 218 PRO A N 1
ATOM 1676 C CA . PRO A 1 218 ? 20.774 -3.771 -22.290 1.00 57.53 218 PRO A CA 1
ATOM 1677 C C . PRO A 1 218 ? 21.520 -4.618 -21.249 1.00 57.53 218 PRO A C 1
ATOM 1679 O O . PRO A 1 218 ? 20.905 -5.246 -20.383 1.00 57.53 218 PRO A O 1
ATOM 1682 N N . ALA A 1 219 ? 22.846 -4.692 -21.382 1.00 53.47 219 ALA A N 1
ATOM 1683 C CA . ALA A 1 219 ? 23.684 -5.572 -20.574 1.00 53.47 219 ALA A CA 1
ATOM 1684 C C . ALA A 1 219 ? 23.486 -5.323 -19.062 1.00 53.47 219 ALA A C 1
ATOM 1686 O O . ALA A 1 219 ? 23.184 -4.194 -18.660 1.00 53.47 219 ALA A O 1
ATOM 1687 N N . PRO A 1 220 ? 23.692 -6.337 -18.198 1.00 46.00 220 PRO A N 1
ATOM 1688 C CA . PRO A 1 220 ? 23.680 -6.142 -16.752 1.00 46.00 220 PRO A CA 1
ATOM 1689 C C . PRO A 1 220 ? 24.668 -5.033 -16.368 1.00 46.00 220 PRO A C 1
ATOM 1691 O O . PRO A 1 220 ? 25.870 -5.167 -16.580 1.00 46.00 220 PRO A O 1
ATOM 1694 N N . GLY A 1 221 ? 24.154 -3.921 -15.842 1.00 53.44 221 GLY A N 1
ATOM 1695 C CA . GLY A 1 221 ? 24.958 -2.740 -15.520 1.00 53.44 221 GLY A CA 1
ATOM 1696 C C . GLY A 1 221 ? 24.850 -1.582 -16.512 1.00 53.44 221 GLY A C 1
ATOM 1697 O O . GLY A 1 221 ? 25.465 -0.552 -16.253 1.00 53.44 221 GLY A O 1
ATOM 1698 N N . ASP A 1 222 ? 24.050 -1.681 -17.582 1.00 49.03 222 ASP A N 1
ATOM 1699 C CA . ASP A 1 222 ? 23.789 -0.527 -18.446 1.00 49.03 222 ASP A CA 1
ATOM 1700 C C . ASP A 1 222 ? 23.140 0.596 -17.614 1.00 49.03 222 ASP A C 1
ATOM 1702 O O . ASP A 1 222 ? 22.067 0.472 -17.000 1.00 49.03 222 ASP A O 1
ATOM 1706 N N . THR A 1 223 ? 23.897 1.683 -17.477 1.00 50.94 223 THR A N 1
ATOM 1707 C CA . THR A 1 223 ? 23.574 2.821 -16.623 1.00 50.94 223 THR A CA 1
ATOM 1708 C C . THR A 1 223 ? 22.814 3.905 -17.349 1.00 50.94 223 THR A C 1
ATOM 1710 O O . THR A 1 223 ? 22.515 4.916 -16.712 1.00 50.94 223 THR A O 1
ATOM 1713 N N . ARG A 1 224 ? 22.483 3.711 -18.638 1.00 52.75 224 ARG A N 1
ATOM 1714 C CA . ARG A 1 224 ? 21.717 4.700 -19.395 1.00 52.75 224 ARG A CA 1
ATOM 1715 C C . ARG A 1 224 ? 20.510 5.110 -18.558 1.00 52.75 224 ARG A C 1
ATOM 1717 O O . ARG A 1 224 ? 19.685 4.249 -18.232 1.00 52.75 224 ARG A O 1
ATOM 1724 N N . PRO A 1 225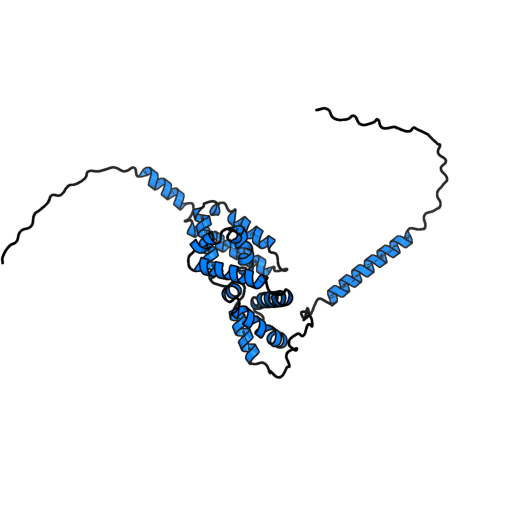 ? 20.427 6.383 -18.133 1.00 45.62 225 PRO A N 1
ATOM 1725 C CA . PRO A 1 225 ? 19.204 6.879 -17.553 1.00 45.62 225 PRO A CA 1
ATOM 1726 C C . PRO A 1 225 ? 18.177 6.710 -18.660 1.00 45.62 225 PRO A C 1
ATOM 1728 O O . PRO A 1 225 ? 18.263 7.370 -19.694 1.00 45.62 225 PRO A O 1
ATOM 1731 N N . TRP A 1 226 ? 17.273 5.747 -18.486 1.00 46.59 226 TRP A N 1
ATOM 1732 C CA . TRP A 1 226 ? 16.071 5.695 -19.287 1.00 46.59 226 TRP A CA 1
ATOM 1733 C C . TRP A 1 226 ? 15.368 7.013 -18.989 1.00 46.59 226 TRP A C 1
ATOM 1735 O O . TRP A 1 226 ? 14.787 7.199 -17.917 1.00 46.59 226 TRP A O 1
ATOM 1745 N N . SER A 1 227 ? 15.557 7.985 -19.883 1.00 45.41 227 SER A N 1
ATOM 1746 C CA . SER A 1 227 ? 14.699 9.145 -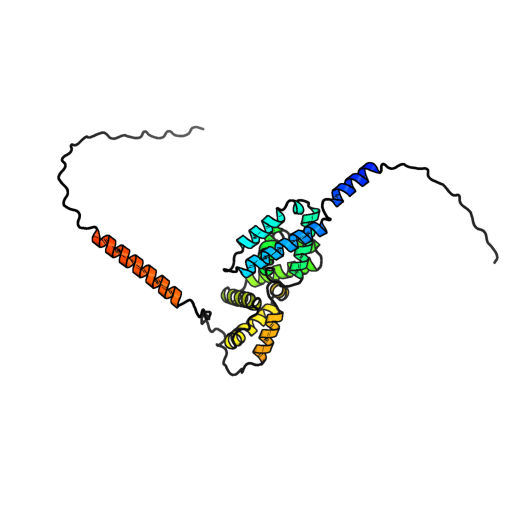19.915 1.00 45.41 227 SER A CA 1
ATOM 1747 C C . SER A 1 227 ? 13.327 8.565 -20.189 1.00 45.41 227 SER A C 1
ATOM 1749 O O . SER A 1 227 ? 13.197 7.851 -21.188 1.00 45.41 227 SER A O 1
ATOM 1751 N N . PRO A 1 228 ? 12.317 8.820 -19.347 1.00 43.12 228 PRO A N 1
ATOM 1752 C CA . PRO A 1 228 ? 10.972 8.629 -19.827 1.00 43.12 228 PRO A CA 1
ATOM 1753 C C . PRO A 1 228 ? 10.895 9.304 -21.189 1.00 43.12 228 PRO A C 1
ATOM 1755 O O . PRO A 1 228 ? 11.396 10.424 -21.342 1.00 43.12 228 PRO A O 1
ATOM 1758 N N . ASP A 1 229 ? 10.311 8.625 -22.168 1.00 41.75 229 ASP A N 1
ATOM 1759 C CA . ASP A 1 229 ? 9.696 9.317 -23.285 1.00 41.75 229 ASP A CA 1
ATOM 1760 C C . ASP A 1 229 ? 8.589 10.189 -22.676 1.00 41.75 229 ASP A C 1
ATOM 1762 O O . ASP A 1 229 ? 7.403 9.886 -22.702 1.00 41.75 229 ASP A O 1
ATOM 1766 N N . VAL A 1 230 ? 8.999 11.307 -22.074 1.00 43.34 230 VAL A N 1
ATOM 1767 C CA . VAL A 1 230 ? 8.280 12.570 -22.104 1.00 43.34 230 VAL A CA 1
ATOM 1768 C C . VAL A 1 230 ? 8.380 13.039 -23.553 1.00 43.34 230 VAL A C 1
ATOM 1770 O O . VAL A 1 230 ? 8.995 14.059 -23.883 1.00 43.34 230 VAL A O 1
ATOM 1773 N N . GLU A 1 231 ? 7.777 12.260 -24.453 1.00 40.53 231 GLU A N 1
ATOM 1774 C CA . GLU A 1 231 ? 7.117 12.859 -25.593 1.00 40.53 231 GLU A CA 1
ATOM 1775 C C . GLU A 1 231 ? 6.219 13.948 -24.995 1.00 40.53 231 GLU A C 1
ATOM 1777 O O . GLU A 1 231 ? 5.344 13.679 -24.178 1.00 40.53 231 GLU A O 1
ATOM 1782 N N . SER A 1 232 ? 6.537 15.203 -25.315 1.00 48.94 232 SER A N 1
ATOM 1783 C CA . SER A 1 232 ? 5.905 16.419 -24.790 1.00 48.94 232 SER A CA 1
ATOM 1784 C C . SER A 1 232 ? 6.414 16.991 -23.453 1.00 48.94 232 SER A C 1
ATOM 1786 O O . SER A 1 232 ? 5.621 17.395 -22.609 1.00 48.94 232 SER A O 1
ATOM 1788 N N . ASN A 1 233 ? 7.731 17.182 -23.277 1.00 51.12 233 ASN A N 1
ATOM 1789 C CA . ASN A 1 233 ? 8.170 18.377 -22.518 1.00 51.12 233 ASN A CA 1
ATOM 1790 C C . ASN A 1 233 ? 9.525 19.002 -22.896 1.00 51.12 233 ASN A C 1
ATOM 1792 O O . ASN A 1 233 ? 9.888 20.050 -22.363 1.00 51.12 233 ASN A O 1
ATOM 1796 N N . ARG A 1 234 ? 10.275 18.438 -23.854 1.00 57.94 234 ARG A N 1
ATOM 1797 C CA . ARG A 1 234 ? 11.522 19.069 -24.343 1.00 57.94 234 ARG A CA 1
ATOM 1798 C C . ARG A 1 234 ? 11.255 20.403 -25.044 1.00 57.94 234 ARG A C 1
ATOM 1800 O O . ARG A 1 234 ? 12.035 21.332 -24.876 1.00 57.94 234 ARG A O 1
ATOM 1807 N N . ALA A 1 235 ? 10.141 20.518 -25.772 1.00 61.00 235 ALA A N 1
ATOM 1808 C CA . ALA A 1 235 ? 9.714 21.781 -26.374 1.00 61.00 235 ALA A CA 1
ATOM 1809 C C . ALA A 1 235 ? 9.389 22.833 -25.301 1.00 61.00 235 ALA A C 1
ATOM 1811 O O . ALA A 1 235 ? 9.852 23.962 -25.407 1.00 61.00 235 ALA A O 1
ATOM 1812 N N . LEU A 1 236 ? 8.688 22.451 -24.228 1.00 63.94 236 LEU A N 1
ATOM 1813 C CA . LEU A 1 236 ? 8.379 23.352 -23.116 1.00 63.94 236 LEU A CA 1
ATOM 1814 C C . LEU A 1 236 ? 9.643 23.775 -22.356 1.00 63.94 236 LEU A C 1
ATOM 1816 O O . LEU A 1 236 ? 9.793 24.945 -22.030 1.00 63.94 236 LEU A O 1
ATOM 1820 N N . ALA A 1 237 ? 10.589 22.857 -22.133 1.00 70.62 237 ALA A N 1
ATOM 1821 C CA . ALA A 1 237 ? 11.875 23.178 -21.515 1.00 70.62 237 ALA A CA 1
ATOM 1822 C C . ALA A 1 237 ? 12.683 24.176 -22.364 1.00 70.62 237 ALA A C 1
ATOM 1824 O O . ALA A 1 237 ? 13.219 25.143 -21.826 1.00 70.62 237 ALA A O 1
ATOM 1825 N N . TRP A 1 238 ? 12.712 24.003 -23.692 1.00 77.81 238 TRP A N 1
ATOM 1826 C CA . TRP A 1 238 ? 13.326 24.977 -24.601 1.00 77.81 238 TRP A CA 1
ATOM 1827 C C . TRP A 1 238 ? 12.572 26.312 -24.642 1.00 77.81 238 TRP A C 1
ATOM 1829 O O . TRP A 1 238 ? 13.220 27.354 -24.718 1.00 77.81 238 TRP A O 1
ATOM 1839 N N . ILE A 1 239 ? 11.240 26.310 -24.523 1.00 81.69 239 ILE A N 1
ATOM 1840 C CA . ILE A 1 239 ? 10.433 27.536 -24.406 1.00 81.69 239 ILE A CA 1
ATOM 1841 C C . ILE A 1 239 ? 10.753 28.266 -23.099 1.00 81.69 239 ILE A C 1
ATOM 1843 O O . ILE A 1 239 ? 10.977 29.473 -23.125 1.00 81.69 239 ILE A O 1
ATOM 1847 N N . VAL A 1 240 ? 10.838 27.566 -21.965 1.00 82.50 240 VAL A N 1
ATOM 1848 C CA . VAL A 1 240 ? 11.182 28.172 -20.668 1.00 82.50 240 VAL A CA 1
ATOM 1849 C C . VAL A 1 240 ? 12.600 28.741 -20.701 1.00 82.50 240 VAL A C 1
ATOM 1851 O O . VAL A 1 240 ? 12.792 29.899 -20.334 1.00 82.50 240 VAL A O 1
ATOM 1854 N N . ILE A 1 241 ? 13.580 27.986 -21.214 1.00 86.31 241 ILE A N 1
ATOM 1855 C CA . ILE A 1 241 ? 14.962 28.470 -21.370 1.00 86.31 241 ILE A CA 1
ATOM 1856 C C . ILE A 1 241 ? 14.999 29.696 -22.293 1.00 86.31 241 ILE A C 1
ATOM 1858 O O . ILE A 1 241 ? 15.595 30.712 -21.938 1.00 86.31 241 ILE A O 1
ATOM 1862 N N . GLY A 1 242 ? 14.314 29.641 -23.439 1.00 87.44 242 GLY A N 1
ATOM 1863 C CA . GLY A 1 242 ? 14.212 30.767 -24.368 1.00 87.44 242 GLY A CA 1
ATOM 1864 C C . GLY A 1 242 ? 13.558 31.999 -23.738 1.00 87.44 242 GLY A C 1
ATOM 1865 O O . GLY A 1 242 ? 14.047 33.111 -23.920 1.00 87.44 242 GLY A O 1
ATOM 1866 N N . THR A 1 243 ? 12.510 31.808 -22.933 1.00 87.38 243 THR A N 1
ATOM 1867 C CA . THR A 1 243 ? 11.795 32.893 -22.243 1.00 87.38 243 THR A CA 1
ATOM 1868 C C . THR A 1 243 ? 12.670 33.541 -21.171 1.00 87.38 243 THR A C 1
ATOM 1870 O O . THR A 1 243 ? 12.728 34.766 -21.089 1.00 87.38 243 THR A O 1
ATOM 1873 N N . VAL A 1 244 ? 13.411 32.749 -20.387 1.00 89.75 244 VAL A N 1
ATOM 1874 C CA . VAL A 1 244 ? 14.346 33.274 -19.377 1.00 89.75 244 VAL A CA 1
ATOM 1875 C C . VAL A 1 244 ? 15.468 34.075 -20.037 1.00 89.75 244 VAL A C 1
ATOM 1877 O O . VAL A 1 244 ? 15.756 35.182 -19.578 1.00 89.75 244 VAL A O 1
ATOM 1880 N N . ILE A 1 245 ? 16.055 33.570 -21.131 1.00 89.31 245 ILE A N 1
ATOM 1881 C CA . ILE A 1 245 ? 17.093 34.279 -21.902 1.00 89.31 245 ILE A CA 1
ATOM 1882 C C . ILE A 1 245 ? 16.539 35.586 -22.485 1.00 89.31 245 ILE A C 1
ATOM 1884 O O . ILE A 1 245 ? 17.189 36.627 -22.392 1.00 89.31 245 ILE A O 1
ATOM 1888 N N . LEU A 1 246 ? 15.325 35.562 -23.041 1.00 90.38 246 LEU A N 1
ATOM 1889 C CA . LEU A 1 246 ? 14.682 36.752 -23.599 1.00 90.38 246 LEU A CA 1
ATOM 1890 C C . LEU A 1 246 ? 14.423 37.813 -22.519 1.00 90.38 246 LEU A C 1
ATOM 1892 O O . LEU A 1 246 ? 14.753 38.981 -22.718 1.00 90.38 246 LEU A O 1
ATOM 1896 N N . LEU A 1 247 ? 13.898 37.417 -21.356 1.00 90.25 247 LEU A N 1
ATOM 1897 C CA . LEU A 1 247 ? 13.653 38.334 -20.238 1.00 90.25 247 LEU A CA 1
ATOM 1898 C C . LEU A 1 247 ? 14.954 38.905 -19.658 1.00 90.25 247 LEU A C 1
ATOM 1900 O O . LEU A 1 247 ? 15.002 40.092 -19.331 1.00 90.25 247 LEU A O 1
ATOM 1904 N N . THR A 1 248 ? 16.028 38.110 -19.579 1.00 81.94 248 THR A N 1
ATOM 1905 C CA . THR A 1 248 ? 17.343 38.628 -19.156 1.00 81.94 248 THR A CA 1
ATOM 1906 C C . THR A 1 248 ? 17.941 39.581 -20.186 1.00 81.94 248 THR A C 1
ATOM 1908 O O . THR A 1 248 ? 18.471 40.621 -19.797 1.00 81.94 248 THR A O 1
ATOM 1911 N N . ALA A 1 249 ? 17.810 39.300 -21.485 1.00 84.75 249 ALA A N 1
ATOM 1912 C CA . ALA A 1 249 ? 18.261 40.208 -22.539 1.00 84.75 249 ALA A CA 1
ATOM 1913 C C . ALA A 1 249 ? 17.502 41.546 -22.505 1.00 84.75 249 ALA A C 1
ATOM 1915 O O . ALA A 1 249 ? 18.132 42.602 -22.562 1.00 84.75 249 ALA A O 1
ATOM 1916 N N . ILE A 1 250 ? 16.174 41.516 -22.327 1.00 86.12 250 ILE A N 1
ATOM 1917 C CA . ILE A 1 250 ? 15.355 42.729 -22.166 1.00 86.12 250 ILE A CA 1
ATOM 1918 C C . ILE A 1 250 ? 15.804 43.510 -20.928 1.00 86.12 250 ILE A C 1
ATOM 1920 O O . ILE A 1 250 ? 16.078 44.702 -21.035 1.00 86.12 250 ILE A O 1
ATOM 1924 N N . ALA A 1 251 ? 15.972 42.851 -19.778 1.00 80.81 251 ALA A N 1
ATOM 1925 C CA . ALA A 1 251 ? 16.415 43.512 -18.549 1.00 80.81 251 ALA A CA 1
ATOM 1926 C C . ALA A 1 251 ? 17.810 44.156 -18.681 1.00 80.81 251 ALA A C 1
ATOM 1928 O O . ALA A 1 251 ? 18.051 45.233 -18.133 1.00 80.81 251 ALA A O 1
ATOM 1929 N N . ILE A 1 252 ? 18.729 43.532 -19.427 1.00 81.44 252 ILE A N 1
ATOM 1930 C CA . ILE A 1 252 ? 20.061 44.088 -19.704 1.00 81.44 252 ILE A CA 1
ATOM 1931 C C . ILE A 1 252 ? 19.960 45.304 -20.636 1.00 81.44 252 ILE A C 1
ATOM 1933 O O . ILE A 1 252 ? 20.579 46.330 -20.358 1.00 81.44 252 ILE A O 1
ATOM 1937 N N . ILE A 1 253 ? 19.151 45.235 -21.697 1.00 80.25 253 ILE A N 1
ATOM 1938 C CA . ILE A 1 253 ? 18.950 46.354 -22.635 1.00 80.25 253 ILE A CA 1
ATOM 1939 C C . ILE A 1 253 ? 18.276 47.540 -21.932 1.00 80.25 253 ILE A C 1
ATOM 1941 O O . ILE A 1 253 ? 18.714 48.679 -22.101 1.00 80.25 253 ILE A O 1
ATOM 1945 N N . SER A 1 254 ? 17.280 47.288 -21.080 1.00 75.00 254 SER A N 1
ATOM 1946 C CA . SER A 1 254 ? 16.636 48.326 -20.266 1.00 75.00 254 SER A CA 1
ATOM 1947 C C . SER A 1 254 ? 17.629 49.009 -19.320 1.00 75.00 254 SER A C 1
ATOM 1949 O O . SER A 1 254 ? 17.617 50.233 -19.212 1.00 75.00 254 SER A O 1
ATOM 1951 N N . ARG A 1 255 ? 18.562 48.257 -18.716 1.00 70.31 255 ARG A N 1
ATOM 1952 C CA . ARG A 1 255 ? 19.630 48.821 -17.865 1.00 70.31 255 ARG A CA 1
ATOM 1953 C C . ARG A 1 255 ? 20.699 49.596 -18.640 1.00 70.31 255 ARG A C 1
ATOM 1955 O O . ARG A 1 255 ? 21.324 50.491 -18.075 1.00 70.31 255 ARG A O 1
ATOM 1962 N N . LEU A 1 256 ? 20.921 49.289 -19.920 1.00 61.62 256 LEU A N 1
ATOM 1963 C CA . LEU A 1 256 ? 21.808 50.085 -20.780 1.00 61.62 256 LEU A CA 1
ATOM 1964 C C . LEU A 1 256 ? 21.139 51.374 -21.292 1.00 61.62 256 LEU A C 1
ATOM 1966 O O . LEU A 1 256 ? 21.847 52.316 -21.650 1.00 61.62 256 LEU A O 1
ATOM 1970 N N . GLY A 1 257 ? 19.804 51.450 -21.281 1.00 58.09 257 GLY A N 1
ATOM 1971 C CA . GLY A 1 257 ? 19.041 52.641 -21.669 1.00 58.09 257 GLY A CA 1
ATOM 1972 C C . GLY A 1 257 ? 19.036 53.777 -20.636 1.00 58.09 257 GLY A C 1
ATOM 1973 O O . GLY A 1 257 ? 18.827 54.929 -21.008 1.00 58.09 257 GLY A O 1
ATOM 1974 N N . GLU A 1 258 ? 19.321 53.500 -19.359 1.00 54.25 258 GLU A N 1
ATOM 1975 C CA . GLU A 1 258 ? 19.215 54.493 -18.270 1.00 54.25 258 GLU A CA 1
ATOM 1976 C C . GLU A 1 258 ? 20.426 55.439 -18.118 1.00 54.25 258 GLU A C 1
ATOM 1978 O O . GLU A 1 258 ? 20.401 56.352 -17.293 1.00 54.25 258 GLU A O 1
ATOM 1983 N N . LYS A 1 259 ? 21.484 55.319 -18.936 1.00 52.62 259 LYS A N 1
ATOM 1984 C CA . LYS A 1 259 ? 22.669 56.208 -18.858 1.00 52.62 259 LYS A CA 1
ATOM 1985 C C . LYS A 1 259 ? 22.661 57.383 -19.845 1.00 52.62 259 LYS A C 1
ATOM 1987 O O . LYS A 1 259 ? 23.669 57.660 -20.492 1.00 52.62 259 LYS A O 1
ATOM 1992 N N . ARG A 1 260 ? 21.559 58.136 -19.911 1.00 52.75 260 ARG A N 1
ATOM 1993 C CA . ARG A 1 260 ? 21.567 59.535 -20.396 1.00 52.75 260 ARG A CA 1
ATOM 1994 C C . ARG A 1 260 ? 20.692 60.429 -19.514 1.00 52.75 260 ARG A C 1
ATOM 1996 O O . ARG A 1 260 ? 19.711 61.005 -19.967 1.00 52.75 260 ARG A O 1
ATOM 2003 N N . GLY A 1 261 ? 21.068 60.547 -18.243 1.00 53.31 261 GLY A N 1
ATOM 2004 C CA . GLY A 1 261 ? 20.621 61.657 -17.401 1.00 53.31 261 GLY A CA 1
ATOM 2005 C C . GLY A 1 261 ? 21.422 62.934 -17.719 1.00 53.31 261 GLY A C 1
ATOM 2006 O O . GLY A 1 261 ? 22.632 62.832 -17.941 1.00 53.31 261 GLY A O 1
ATOM 2007 N N . PRO A 1 262 ? 20.792 64.122 -17.778 1.00 63.78 262 PRO A N 1
ATOM 2008 C CA . PRO A 1 262 ? 21.487 65.395 -17.986 1.00 63.78 262 PRO A CA 1
ATOM 2009 C C . PRO A 1 262 ? 22.381 65.756 -16.781 1.00 63.78 262 PRO A C 1
ATOM 2011 O O . PRO A 1 262 ? 22.109 65.306 -15.665 1.00 63.78 262 PRO A O 1
ATOM 2014 N N . PRO A 1 263 ? 23.452 66.554 -16.973 1.00 61.44 263 PRO A N 1
ATOM 2015 C CA . PRO A 1 263 ? 24.423 66.828 -15.917 1.00 61.44 263 PRO A CA 1
ATOM 2016 C C . PRO A 1 263 ? 23.792 67.575 -14.725 1.00 61.44 263 PRO A C 1
ATOM 2018 O O . PRO A 1 263 ? 22.952 68.459 -14.925 1.00 61.44 263 PRO A O 1
ATOM 2021 N N . PRO A 1 264 ? 24.200 67.255 -13.482 1.00 62.47 264 PRO A N 1
ATOM 2022 C CA . PRO A 1 264 ? 23.643 67.865 -12.283 1.00 62.47 264 PRO A CA 1
ATOM 2023 C C . PRO A 1 264 ? 24.074 69.330 -12.140 1.00 62.47 264 PRO A C 1
ATOM 2025 O O . PRO A 1 264 ? 25.254 69.672 -12.222 1.00 62.47 264 PRO A O 1
ATOM 2028 N N . ARG A 1 265 ? 23.089 70.197 -11.880 1.00 51.62 265 ARG A N 1
ATOM 2029 C CA . ARG A 1 265 ? 23.295 71.565 -11.391 1.00 51.62 265 ARG A CA 1
ATOM 2030 C C . ARG A 1 265 ? 24.042 71.521 -10.058 1.00 51.62 265 ARG A C 1
ATOM 2032 O O . ARG A 1 265 ? 23.614 70.839 -9.132 1.00 51.62 265 ARG A O 1
ATOM 2039 N N . ALA A 1 266 ? 25.113 72.303 -9.965 1.00 49.03 266 ALA A N 1
ATOM 2040 C CA . ALA A 1 266 ? 25.821 72.581 -8.728 1.00 49.03 266 ALA A CA 1
ATOM 2041 C C . ALA A 1 266 ? 24.860 73.163 -7.678 1.00 49.03 266 ALA A C 1
ATOM 2043 O O . ALA A 1 266 ? 24.308 74.247 -7.869 1.00 49.03 266 ALA A O 1
ATOM 2044 N N . GLN A 1 267 ? 24.677 72.449 -6.570 1.00 54.56 267 GLN A N 1
ATOM 2045 C CA . GLN A 1 267 ? 24.135 73.011 -5.340 1.00 54.56 267 GLN A CA 1
ATOM 2046 C C . GLN A 1 267 ? 25.264 73.053 -4.315 1.00 54.56 267 GLN A C 1
ATOM 2048 O O . GLN A 1 267 ? 25.727 72.024 -3.830 1.00 54.56 267 GLN A O 1
ATOM 2053 N N . MET A 1 268 ? 25.732 74.269 -4.036 1.00 47.88 268 MET A N 1
ATOM 2054 C CA . MET A 1 268 ? 26.474 74.576 -2.822 1.00 47.88 268 MET A CA 1
ATOM 2055 C C . MET A 1 268 ? 25.503 74.433 -1.654 1.00 47.88 268 MET A C 1
ATOM 2057 O O . MET A 1 268 ? 24.461 75.087 -1.651 1.00 47.88 268 MET A O 1
ATOM 2061 N N . SER A 1 269 ? 25.839 73.621 -0.659 1.00 49.88 269 SER A N 1
ATOM 2062 C CA . SER A 1 269 ? 25.262 73.801 0.666 1.00 49.88 269 SER A CA 1
ATOM 2063 C C . SER A 1 269 ? 26.238 73.357 1.744 1.00 49.88 269 SER A C 1
ATOM 2065 O O . SER A 1 269 ? 27.043 72.447 1.556 1.00 49.88 269 SER A O 1
ATOM 2067 N N . PHE A 1 270 ? 26.199 74.129 2.818 1.00 48.62 270 PHE A N 1
ATOM 2068 C CA . PHE A 1 270 ? 27.264 74.394 3.765 1.00 48.62 270 PHE A CA 1
ATOM 2069 C C . PHE A 1 270 ? 27.446 73.287 4.806 1.00 48.62 270 PHE A C 1
ATOM 2071 O O . PHE A 1 270 ? 26.502 72.614 5.210 1.00 48.62 270 PHE A O 1
ATOM 2078 N N . SER A 1 271 ? 28.692 73.165 5.261 1.00 48.12 271 SER A N 1
ATOM 2079 C CA . SER A 1 271 ? 29.144 72.363 6.390 1.00 48.12 271 SER A CA 1
ATOM 2080 C C . SER A 1 271 ? 28.343 72.659 7.658 1.00 48.12 271 SER A C 1
ATOM 2082 O O . SER A 1 271 ? 28.245 73.81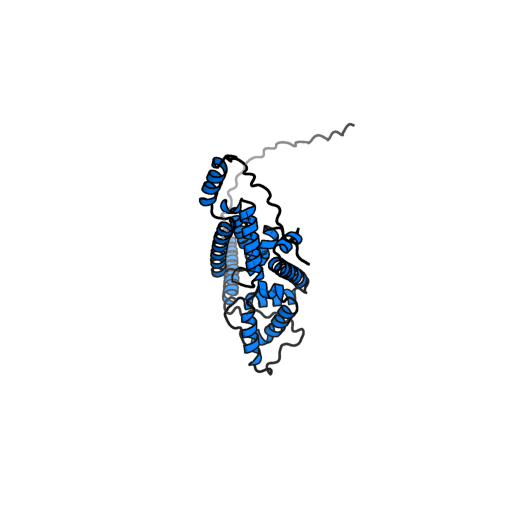8 8.058 1.00 48.12 271 SER A O 1
ATOM 2084 N N . ASN A 1 272 ? 27.876 71.617 8.349 1.00 56.19 272 ASN A N 1
ATOM 2085 C CA . ASN A 1 272 ? 27.671 71.708 9.787 1.00 56.19 272 ASN A CA 1
ATOM 2086 C C . ASN A 1 272 ? 28.214 70.451 10.473 1.00 56.19 272 ASN A C 1
ATOM 2088 O O . ASN A 1 272 ? 27.881 69.322 10.116 1.00 56.19 272 ASN A O 1
ATOM 2092 N N . THR A 1 273 ? 29.121 70.701 11.407 1.00 58.19 273 THR A N 1
ATOM 2093 C CA . THR A 1 273 ? 29.903 69.746 12.186 1.00 58.19 273 THR A CA 1
ATOM 2094 C C . THR A 1 273 ? 29.181 69.524 13.506 1.00 58.19 273 THR A C 1
ATOM 2096 O O . THR A 1 273 ? 28.977 70.490 14.232 1.00 58.19 273 THR A O 1
ATOM 2099 N N . GLU A 1 274 ? 28.849 68.283 13.859 1.00 51.84 274 GLU A N 1
ATOM 2100 C CA . GLU A 1 274 ? 28.419 67.937 15.219 1.00 51.84 274 GLU A CA 1
ATOM 2101 C C . GLU A 1 274 ? 28.953 66.561 15.661 1.00 51.84 274 GLU A C 1
ATOM 2103 O O . GLU A 1 274 ? 29.351 65.753 14.818 1.00 51.84 274 GLU A O 1
ATOM 2108 N N . PRO A 1 275 ? 29.095 66.341 16.984 1.00 59.56 275 PRO A N 1
ATOM 2109 C CA . PRO A 1 275 ? 30.314 65.784 17.550 1.00 59.56 275 PRO A CA 1
ATOM 2110 C C . PRO A 1 275 ? 30.217 64.329 18.028 1.00 59.56 275 PRO A C 1
ATOM 2112 O O . PRO A 1 275 ? 29.158 63.764 18.284 1.00 59.56 275 PRO A O 1
ATOM 2115 N N . VAL A 1 276 ? 31.416 63.764 18.174 1.00 58.28 276 VAL A N 1
ATOM 2116 C CA . VAL A 1 276 ? 31.785 62.441 18.692 1.00 58.28 276 VAL A CA 1
ATOM 2117 C C . VAL A 1 276 ? 31.093 62.108 20.021 1.00 58.28 276 VAL A C 1
ATOM 2119 O O . VAL A 1 276 ? 31.251 62.824 21.007 1.00 58.28 276 VAL A O 1
ATOM 2122 N N . SER A 1 277 ? 30.397 60.967 20.058 1.00 67.00 277 SER A N 1
ATOM 2123 C CA . SER A 1 277 ? 29.834 60.364 21.271 1.00 67.00 277 SER A CA 1
ATOM 2124 C C . SER A 1 277 ? 30.681 59.154 21.691 1.00 67.00 277 SER A C 1
ATOM 2126 O O . SER A 1 277 ? 30.877 58.220 20.913 1.00 67.00 277 SER A O 1
ATOM 2128 N N . VAL A 1 278 ? 31.228 59.207 22.907 1.00 70.44 278 VAL A N 1
ATOM 2129 C CA . VAL A 1 278 ? 32.085 58.186 23.536 1.00 70.44 278 VAL A CA 1
ATOM 2130 C C . VAL A 1 278 ? 31.219 57.247 24.392 1.00 70.44 278 VAL A C 1
ATOM 2132 O O . VAL A 1 278 ? 30.431 57.751 25.193 1.00 70.44 278 VAL A O 1
ATOM 2135 N N . PRO A 1 279 ? 31.358 55.910 24.301 1.00 76.44 279 PRO A N 1
ATOM 2136 C CA . PRO A 1 279 ? 30.668 54.983 25.201 1.00 76.44 279 PRO A CA 1
ATOM 2137 C C . PRO A 1 279 ? 31.440 54.736 26.523 1.00 76.44 279 PRO A C 1
ATOM 2139 O O . PRO A 1 279 ? 32.671 54.656 26.503 1.00 76.44 279 PRO A O 1
ATOM 2142 N N . PRO A 1 280 ? 30.749 54.577 27.673 1.00 75.25 280 PRO A N 1
ATOM 2143 C CA . PRO A 1 280 ? 31.364 54.278 28.973 1.00 75.25 280 PRO A CA 1
ATOM 2144 C C . PRO A 1 280 ? 31.639 52.771 29.215 1.00 75.25 280 PRO A C 1
ATOM 2146 O O . PRO A 1 280 ? 31.001 51.919 28.592 1.00 75.25 280 PRO A O 1
ATOM 2149 N N . PRO A 1 281 ? 32.571 52.425 30.134 1.00 68.75 281 PRO A N 1
ATOM 2150 C CA . PRO A 1 281 ? 33.044 51.056 30.361 1.00 68.75 281 PRO A CA 1
ATOM 2151 C C . PRO A 1 281 ? 32.168 50.197 31.292 1.00 68.75 281 PRO A C 1
ATOM 2153 O O . PRO A 1 281 ? 31.513 50.678 32.217 1.00 68.75 281 PRO A O 1
ATOM 2156 N N . ALA A 1 282 ? 32.238 48.886 31.045 1.00 61.28 282 ALA A N 1
ATOM 2157 C CA . ALA A 1 282 ? 31.575 47.801 31.760 1.00 61.28 282 ALA A CA 1
ATOM 2158 C C . ALA A 1 282 ? 32.047 47.646 33.218 1.00 61.28 282 ALA A C 1
ATOM 2160 O O . ALA A 1 282 ? 33.244 47.678 33.504 1.00 61.28 282 ALA A O 1
ATOM 2161 N N . SER A 1 283 ? 31.097 47.407 34.127 1.00 66.81 283 SER A N 1
ATOM 2162 C CA . SER A 1 283 ? 31.353 47.009 35.516 1.00 66.81 283 SER A CA 1
ATOM 2163 C C . SER A 1 283 ? 31.122 45.508 35.709 1.00 66.81 283 SER A C 1
ATOM 2165 O O . SER A 1 283 ? 30.185 44.928 35.164 1.00 66.81 283 SER A O 1
ATOM 2167 N N . ALA A 1 284 ? 32.031 44.915 36.477 1.00 59.28 284 ALA A N 1
ATOM 2168 C CA . ALA A 1 284 ? 32.187 43.502 36.801 1.00 59.28 284 ALA A CA 1
ATOM 2169 C C . ALA A 1 284 ? 31.105 42.949 37.766 1.00 59.28 284 ALA A C 1
ATOM 2171 O O . ALA A 1 284 ? 30.431 43.726 38.445 1.00 59.28 284 ALA A O 1
ATOM 2172 N N . PRO A 1 285 ? 30.960 41.611 37.869 1.00 64.12 285 PRO A N 1
ATOM 2173 C CA . PRO A 1 285 ? 29.974 40.951 38.727 1.00 64.12 285 PRO A CA 1
ATOM 2174 C C . PRO A 1 285 ? 30.423 40.849 40.196 1.00 64.12 285 PRO A C 1
ATOM 2176 O O . PRO A 1 285 ? 31.615 40.793 40.498 1.00 64.12 285 PRO A O 1
ATOM 2179 N N . SER A 1 286 ? 29.459 40.757 41.119 1.00 59.84 286 SER A N 1
ATOM 2180 C CA . SER A 1 286 ? 29.691 40.388 42.521 1.00 59.84 286 SER A CA 1
ATOM 2181 C C . SER A 1 286 ? 28.751 39.269 42.965 1.00 59.84 286 SER A C 1
ATOM 2183 O O . SER A 1 286 ? 27.541 39.456 42.934 1.00 59.84 286 SER A O 1
ATOM 2185 N N . LYS A 1 287 ? 29.403 38.195 43.433 1.00 54.78 287 LYS A N 1
ATOM 2186 C CA . LYS A 1 287 ? 29.001 37.124 44.364 1.00 54.78 287 LYS A CA 1
ATOM 2187 C C . LYS A 1 287 ? 27.822 36.222 44.013 1.00 54.78 287 LYS A C 1
ATOM 2189 O O . LYS A 1 287 ? 26.667 36.681 44.053 1.00 54.78 287 LYS A O 1
#

Sequence (287 aa):
MTGPDPAAHTAVSPAAAATDTGTAREAADTASVVGTPTAVAQDALARLFARCAAIADDWEGPQPDKWRAMLTDTLAEPALQTDAARAAFEQQLVTVLASGWRPGHDALFWVAPSAFGWDTAPATLLRHGAAGERLQQALDEQRTFDQQVDRLRFLQRYIAGRLRRPELPSDEELLYRVPHAVDMVRRFPTWTATITDLSALDRWTARYATLPKARALPAPGDTRPWSPDVESNRALAWIVIGTVILLTAIAIISRLGEKRGPPPRAQMSFSNTEPVSVPPPASAPSK

Secondary structure (DSSP, 8-state):
------------PPP------HHHHHHHHHHTTS--HHHHHHHHHHHHHHHHHHHHHT--S--HHHHHHHHHHHHTSGGG-SHHHHHHHHHHHHHHHHT---TTHHHHHHHHHHHHTTTT-HHHHHTTTHHHHHHHHHHHHHHHHHTS-HHHHHHHHHHHHHHTSSSPPPHHHHHHHHHHHHHHHHHSHHHHHHHS-HHHHHHHHHHHHTS-TTSPPPPTT---------TTTHHHHHHHHHHHHHHHHHHHHHHHHT--PPPPPP-----------PPPPPPPP--

Foldseek 3Di:
DDDDDDDDDDDDDDDDDPPDPPPVVVVVVVCVVLDDLLVLLVVLVVVLVVVLVVCLVVDPDDDLVVNLVSVVVSCVPPSNPDPSSVVSNLLVLLQVLQVFDDRNLLSCLVNVCVVVVCVPPVVVLCVSPPSSVLSSLLVVLVVVLVPDDPVLSVLQVVVQVVQADPDADDLLCLLPPLVSPVVSCVSRVSNSRSRGDVVSSVVSVVVNVPDDPPPDDDDVPPPPPPDPPPPPDVVVVVVVVVVVVVVVVVVVVVVVVPPDDDDDDDDDDDDDDDDDDDDDDDDDDDD

Radius of gyration: 35.64 Å; chains: 1; bounding box: 74×130×76 Å

pLDDT: mean 79.84, std 18.62, range [40.53, 98.12]